Protein AF-A0AAD6H5D0-F1 (afdb_monomer)

Foldseek 3Di:
DVVVVVVVVVVVVVVVVVVVVVVVVVVVVVVVVVVVVVVVVVVVVPDAFAADELLNDDLVCLCVQLVFAADEDDPPPLFQDPLLFDDQLPCLVVVVVVLCVVCVVPDDDLVSLLVLVCSLLVSLLVVLLVCCVVPVPSPPPDNDDNVLSVQKDKDAWWKKWAWGDDPNGTHTYIDIFGIWIAGDDPVPGLQAIETEHADAPPCQSSVVSSQSNVLSLSLVLCVVVVQPFSKHWYWYDNSFKIWIWIQGNVNYIYIDIDGCVPQVRRVSSSSNVSSSVNSVSVVPDDPPPPDDPPPDGRIDGDDPPPDPPDD

Organism: NCBI:txid40994

Secondary structure (DSSP, 8-state):
-HHHHHHHHHHHHHHHHHHHHHHHHHHHHHHHHHHHHHHHHHHHHSPPPPEEEGGGS-GGGHHHHTT-EE-PPPTTTT---GGG--PPPTTHHHHHHHHHHHHTTSPP-HHHHHHHHHHHHHHHHHHHHHHHHH-TT-STT----HHHHHTEEEEEEEEEEEEEEETTEEEEEEEEEEEEEEES-TT-TTS--EEEEE--TT-HHHHHHHHHHHHHHHHHHHHHTT-S---EEEEEE-SSEEEEEEE-TTSEEEEEEEEHHHHHHHHHHHHHHHHHHHHHHHHTSPPP-S--TTSS---B-----------

Mean predicted aligned error: 12.68 Å

Solvent-accessible surface area (backbone atoms only — not comparable to full-atom values): 17746 Å² total; per-residue (Å²): 111,69,69,61,52,51,56,50,52,56,54,50,53,57,47,50,54,54,52,52,51,50,53,51,52,52,52,53,52,53,52,51,50,50,50,53,48,50,54,54,50,52,61,69,65,50,78,78,57,55,75,43,50,54,87,72,50,61,60,90,47,40,43,67,73,64,67,39,40,87,48,83,61,54,90,67,53,93,46,58,50,84,91,53,58,44,82,71,49,89,61,54,62,60,54,57,48,50,49,47,70,77,42,65,90,54,82,91,45,60,68,61,31,45,54,52,38,47,51,54,53,51,43,51,53,50,44,55,50,50,45,42,73,78,40,71,76,70,52,84,91,53,100,61,62,57,63,44,57,65,40,52,43,82,40,70,62,44,44,44,36,32,72,44,71,57,98,88,44,68,24,31,36,30,48,71,37,56,29,36,35,27,33,66,53,101,86,50,58,75,74,38,53,37,39,36,39,76,33,51,87,91,42,52,73,66,39,44,38,47,47,49,49,57,44,42,56,50,28,50,50,28,52,77,66,67,43,93,72,29,55,29,44,36,36,29,29,44,62,47,44,40,38,39,34,36,36,42,75,87,38,34,34,28,69,44,80,47,41,40,95,83,35,47,49,55,52,53,12,39,51,49,52,51,51,49,54,43,30,54,66,58,78,77,55,76,80,74,74,96,68,75,95,81,76,84,73,73,60,50,75,59,82,82,73,78,70,80,78,81,124

Radius of gyration: 25.66 Å; Cα contacts (8 Å, |Δi|>4): 411; chains: 1; bounding box: 49×44×95 Å

Sequence (311 aa):
MAEFIDILQQRVNKLAEKVAQYTKNKQIMEETHAIATLVRTESRKRKKLPSKAVTELEPSKIPDLFFLKEGDPTDDELRPKDHEMVPLPGHLEIVLDDYALATGGSPANEAMLRSRIDAIMLCTLAMMKRECVYNPRLSTGSIQSTDSIRSLHLQFERSIKTPWKVEGTEYLLSGVVDYSLWFGTPQNYETNLVMVEAKRVGALDSGMFQCLAFMAIIHHARKKANMKNTSVYGIVTDSFRWDFIQIRGNSEYITRRYRWKYRKVQIVSLLYKIFETTAHSSSIQPQPQRKRWREGSDTEFTAELEQPRRG

Structure (mmCIF, N/CA/C/O backbone):
data_AF-A0AAD6H5D0-F1
#
_entry.id   AF-A0AAD6H5D0-F1
#
loop_
_atom_site.group_PDB
_atom_site.id
_atom_site.type_symbol
_atom_site.label_atom_id
_atom_site.label_alt_id
_atom_site.label_comp_id
_atom_site.label_asym_id
_atom_site.label_entity_id
_atom_site.label_seq_id
_atom_site.pdbx_PDB_ins_code
_atom_site.Cartn_x
_atom_site.Cartn_y
_atom_site.Cartn_z
_atom_site.occupancy
_atom_site.B_iso_or_equiv
_atom_site.auth_seq_id
_atom_site.auth_comp_id
_atom_site.auth_asym_id
_atom_site.auth_atom_id
_atom_site.pdbx_PDB_model_num
ATOM 1 N N . MET A 1 1 ? 23.113 19.179 74.162 1.00 56.16 1 MET A N 1
ATOM 2 C CA . MET A 1 1 ? 21.919 18.302 74.249 1.00 56.16 1 MET A CA 1
ATOM 3 C C . MET A 1 1 ? 20.747 18.810 73.413 1.00 56.16 1 MET A C 1
ATOM 5 O O . MET A 1 1 ? 20.218 18.013 72.655 1.00 56.16 1 MET A O 1
ATOM 9 N N . ALA A 1 2 ? 20.370 20.093 73.478 1.00 61.94 2 ALA A N 1
ATOM 10 C CA . ALA A 1 2 ? 19.249 20.632 72.690 1.00 61.94 2 ALA A CA 1
ATOM 11 C C . ALA A 1 2 ? 19.421 20.473 71.162 1.00 61.94 2 ALA A C 1
ATOM 13 O O . ALA A 1 2 ? 18.512 20.009 70.485 1.00 61.94 2 ALA A O 1
ATOM 14 N N . GLU A 1 3 ? 20.616 20.752 70.638 1.00 72.06 3 GLU A N 1
ATOM 15 C CA . GLU A 1 3 ? 20.938 20.624 69.206 1.00 72.06 3 GLU A CA 1
ATOM 16 C C . GLU A 1 3 ? 20.822 19.179 68.685 1.00 72.06 3 GLU A C 1
ATOM 18 O O . GLU A 1 3 ? 20.333 18.928 67.588 1.00 72.06 3 GLU A O 1
ATOM 23 N N . PHE A 1 4 ? 21.201 18.200 69.510 1.00 72.25 4 PHE A N 1
ATOM 24 C CA . PHE A 1 4 ? 21.083 16.783 69.169 1.00 72.25 4 PHE A CA 1
ATOM 25 C C . PHE A 1 4 ? 19.617 16.328 69.078 1.00 72.25 4 PHE A C 1
ATOM 27 O O . PHE A 1 4 ? 19.270 15.540 68.197 1.00 72.25 4 PHE A O 1
ATOM 34 N N . ILE A 1 5 ? 18.752 16.843 69.959 1.00 76.50 5 ILE A N 1
ATOM 35 C CA . ILE A 1 5 ? 17.315 16.543 69.937 1.00 76.50 5 ILE A CA 1
ATOM 36 C C . ILE A 1 5 ? 16.640 17.166 68.709 1.00 76.50 5 ILE A C 1
ATOM 38 O O . ILE A 1 5 ? 15.819 16.503 68.076 1.00 76.50 5 ILE A O 1
ATOM 42 N N . ASP A 1 6 ? 17.033 18.376 68.309 1.00 83.12 6 ASP A N 1
ATOM 43 C CA . ASP A 1 6 ? 16.482 19.022 67.110 1.00 83.12 6 ASP A CA 1
ATOM 44 C C . ASP A 1 6 ? 16.838 18.254 65.821 1.00 83.12 6 ASP A C 1
ATOM 46 O O . ASP A 1 6 ? 15.972 17.951 64.995 1.00 83.12 6 ASP A O 1
ATOM 50 N N . ILE A 1 7 ? 18.093 17.805 65.697 1.00 80.25 7 ILE A N 1
ATOM 51 C CA . ILE A 1 7 ? 18.548 16.976 64.567 1.00 80.25 7 ILE A CA 1
ATOM 52 C C . ILE A 1 7 ? 17.774 15.650 64.493 1.00 80.25 7 ILE A C 1
ATOM 54 O O . ILE A 1 7 ? 17.430 15.181 63.401 1.00 80.25 7 ILE A O 1
ATOM 58 N N . LEU A 1 8 ? 17.490 15.026 65.640 1.00 71.62 8 LEU A N 1
ATOM 59 C CA . LEU A 1 8 ? 16.690 13.802 65.703 1.00 71.62 8 LEU A CA 1
ATOM 60 C C . LEU A 1 8 ? 15.251 14.041 65.239 1.00 71.62 8 LEU A C 1
ATOM 62 O O . LEU A 1 8 ? 14.747 13.270 64.418 1.00 71.62 8 LEU A O 1
ATOM 66 N N . GLN A 1 9 ? 14.618 15.125 65.689 1.00 76.88 9 GLN A N 1
ATOM 67 C CA . GLN A 1 9 ? 13.251 15.467 65.298 1.00 76.88 9 GLN A CA 1
ATOM 68 C C . GLN A 1 9 ? 13.134 15.691 63.784 1.00 76.88 9 GLN A C 1
ATOM 70 O O . GLN A 1 9 ? 12.228 15.154 63.139 1.00 76.88 9 GLN A O 1
ATOM 75 N N . GLN A 1 10 ? 14.091 16.406 63.186 1.00 82.50 10 GLN A N 1
ATOM 76 C CA . GLN A 1 10 ? 14.127 16.627 61.737 1.00 82.50 10 GLN A CA 1
ATOM 77 C C . GLN A 1 10 ? 14.246 15.311 60.950 1.00 82.50 10 GLN A C 1
ATOM 79 O O . GLN A 1 10 ? 13.582 15.125 59.925 1.00 82.50 10 GLN A O 1
ATOM 84 N N . ARG A 1 11 ? 15.062 14.361 61.428 1.00 74.75 11 ARG A N 1
ATOM 85 C CA . ARG A 1 11 ? 15.225 13.050 60.776 1.00 74.75 11 ARG A CA 1
ATOM 86 C C . ARG A 1 11 ? 13.970 12.185 60.873 1.00 74.75 11 ARG A C 1
ATOM 88 O O . ARG A 1 11 ? 13.635 11.525 59.889 1.00 74.75 11 ARG A O 1
ATOM 95 N N . VAL A 1 12 ? 13.271 12.208 62.008 1.00 74.62 12 VAL A N 1
ATOM 96 C CA . VAL A 1 12 ? 12.007 11.475 62.203 1.00 74.62 12 VAL A CA 1
ATOM 97 C C . VAL A 1 12 ? 10.915 12.017 61.282 1.00 74.62 12 VAL A C 1
ATOM 99 O O . VAL A 1 12 ? 10.265 11.234 60.591 1.00 74.62 12 VAL A O 1
ATOM 102 N N . ASN A 1 13 ? 10.775 13.341 61.181 1.00 77.12 13 ASN A N 1
ATOM 103 C CA . ASN A 1 13 ? 9.793 13.965 60.289 1.00 77.12 13 ASN A CA 1
ATOM 104 C C . ASN A 1 13 ? 10.055 13.599 58.818 1.00 77.12 13 ASN A C 1
ATOM 106 O O . ASN A 1 13 ? 9.152 13.157 58.109 1.00 77.12 13 ASN A O 1
ATOM 110 N N . LYS A 1 14 ? 11.320 13.661 58.380 1.00 79.44 14 LYS A N 1
ATOM 111 C CA . LYS A 1 14 ? 11.720 13.272 57.017 1.00 79.44 14 LYS A CA 1
ATOM 112 C C . LYS A 1 14 ? 11.484 11.785 56.728 1.00 79.44 14 LYS A C 1
ATOM 114 O O . LYS A 1 14 ? 11.211 11.406 55.589 1.00 79.44 14 LYS A O 1
ATOM 119 N N . LEU A 1 15 ? 11.615 10.922 57.737 1.00 69.94 15 LEU A N 1
ATOM 120 C CA . LEU A 1 15 ? 11.302 9.500 57.608 1.00 69.94 15 LEU A CA 1
ATOM 121 C C . LEU A 1 15 ? 9.789 9.274 57.493 1.00 69.94 15 LEU A C 1
ATOM 123 O O . LEU A 1 15 ? 9.366 8.499 56.639 1.00 69.94 15 LEU A O 1
ATOM 127 N N . ALA A 1 16 ? 8.982 9.982 58.286 1.00 70.75 16 ALA A N 1
ATOM 128 C CA . ALA A 1 16 ? 7.524 9.906 58.231 1.00 70.75 16 ALA A CA 1
ATOM 129 C C . ALA A 1 16 ? 6.976 10.322 56.854 1.00 70.75 16 ALA A C 1
ATOM 131 O O . ALA A 1 16 ? 6.130 9.624 56.295 1.00 70.75 16 ALA A O 1
ATOM 132 N N . GLU A 1 17 ? 7.521 11.387 56.257 1.00 80.62 17 GLU A N 1
ATOM 133 C CA . GLU A 1 17 ? 7.183 11.812 54.890 1.00 80.62 17 GLU A CA 1
ATOM 134 C C . GLU A 1 17 ? 7.487 10.723 53.850 1.00 80.62 17 GLU A C 1
ATOM 136 O O . GLU A 1 17 ? 6.643 10.397 53.010 1.00 80.62 17 GLU A O 1
ATOM 141 N N . LYS A 1 18 ? 8.671 10.099 53.934 1.00 75.00 18 LYS A N 1
ATOM 142 C CA . LYS A 1 18 ? 9.061 8.997 53.039 1.00 75.00 18 LYS A CA 1
ATOM 143 C C . LYS A 1 18 ? 8.153 7.775 53.192 1.00 75.00 18 LYS A C 1
ATOM 145 O O . LYS A 1 18 ? 7.780 7.165 52.190 1.00 75.00 18 LYS A O 1
ATOM 150 N N . VAL A 1 19 ? 7.788 7.424 54.426 1.00 74.44 19 VAL A N 1
ATOM 151 C CA . VAL A 1 19 ? 6.879 6.304 54.718 1.00 74.44 19 VAL A CA 1
ATOM 152 C C . VAL A 1 19 ? 5.475 6.593 54.179 1.00 74.44 19 VAL A C 1
ATOM 154 O O . VAL A 1 19 ? 4.894 5.733 53.521 1.00 74.44 19 VAL A O 1
ATOM 157 N N . ALA A 1 20 ? 4.954 7.811 54.355 1.00 74.12 20 ALA A N 1
ATOM 158 C CA . ALA A 1 20 ? 3.655 8.213 53.810 1.00 74.12 20 ALA A CA 1
ATOM 159 C C . ALA A 1 20 ? 3.616 8.133 52.272 1.00 74.12 20 ALA A C 1
ATOM 161 O O . ALA A 1 20 ? 2.646 7.638 51.691 1.00 74.12 20 ALA A O 1
ATOM 162 N N . GLN A 1 21 ? 4.693 8.556 51.602 1.00 78.31 21 GLN A N 1
ATOM 163 C CA . GLN A 1 21 ? 4.819 8.455 50.147 1.00 78.31 21 GLN A CA 1
ATOM 164 C C . GLN A 1 21 ? 4.871 6.996 49.666 1.00 78.31 21 GLN A C 1
ATOM 166 O O . GLN A 1 21 ? 4.240 6.657 48.663 1.00 78.31 21 GLN A O 1
ATOM 171 N N . TYR A 1 22 ? 5.572 6.117 50.390 1.00 75.38 22 TYR A N 1
ATOM 172 C CA . TYR A 1 22 ? 5.618 4.685 50.085 1.00 75.38 22 TYR A CA 1
ATOM 173 C C . TYR A 1 22 ? 4.234 4.030 50.197 1.00 75.38 22 TYR A C 1
ATOM 175 O O . TYR A 1 22 ? 3.817 3.315 49.285 1.00 75.38 22 TYR A O 1
ATOM 183 N N . THR A 1 23 ? 3.484 4.332 51.261 1.00 78.12 23 THR A N 1
ATOM 184 C CA . THR A 1 23 ? 2.112 3.835 51.453 1.00 78.12 23 THR A CA 1
ATOM 185 C C . THR A 1 23 ? 1.186 4.292 50.327 1.00 78.12 23 THR A C 1
ATOM 187 O O . THR A 1 23 ? 0.459 3.476 49.761 1.00 78.12 23 THR A O 1
ATOM 190 N N . LYS A 1 24 ? 1.269 5.568 49.922 1.00 80.00 24 LYS A N 1
ATOM 191 C CA . LYS A 1 24 ? 0.494 6.104 48.792 1.00 80.00 24 LYS A CA 1
ATOM 192 C C . LYS A 1 24 ? 0.837 5.404 47.472 1.00 80.00 24 LYS A C 1
ATOM 194 O O . LYS A 1 24 ? -0.061 5.052 46.714 1.00 80.00 24 LYS A O 1
ATOM 199 N N . ASN A 1 25 ? 2.120 5.153 47.210 1.00 77.44 25 ASN A N 1
ATOM 200 C CA . ASN A 1 25 ? 2.557 4.434 46.010 1.00 77.44 25 ASN A CA 1
ATOM 201 C C . ASN A 1 25 ? 2.069 2.978 45.992 1.00 77.44 25 ASN A C 1
ATOM 203 O O . ASN A 1 25 ? 1.669 2.485 44.939 1.00 77.44 25 ASN A O 1
ATOM 207 N N . LYS A 1 26 ? 2.061 2.300 47.146 1.00 83.31 26 LYS A N 1
ATOM 208 C CA . LYS A 1 26 ? 1.516 0.943 47.273 1.00 83.31 26 LYS A CA 1
ATOM 209 C C . LYS A 1 26 ? 0.021 0.909 46.944 1.00 83.31 26 LYS A C 1
ATOM 211 O O . LYS A 1 26 ? -0.394 0.084 46.136 1.00 83.31 26 LYS A O 1
ATOM 216 N N . GLN A 1 27 ? -0.750 1.855 47.480 1.00 81.38 27 GLN A N 1
ATOM 217 C CA . GLN A 1 27 ? -2.183 1.974 47.205 1.00 81.38 27 GLN A CA 1
ATOM 218 C C . GLN A 1 27 ? -2.466 2.247 45.716 1.00 81.38 27 GLN A C 1
ATOM 220 O O . GLN A 1 27 ? -3.332 1.608 45.125 1.00 81.38 27 GLN A O 1
ATOM 225 N N . ILE A 1 28 ? -1.672 3.112 45.071 1.00 71.31 28 ILE A N 1
ATOM 226 C CA . ILE A 1 28 ? -1.764 3.359 43.620 1.00 71.31 28 ILE A CA 1
ATOM 227 C C . ILE A 1 28 ? -1.488 2.079 42.818 1.00 71.31 28 ILE A C 1
ATOM 229 O O . ILE A 1 28 ? -2.185 1.805 41.839 1.00 71.31 28 ILE A O 1
ATOM 233 N N . MET A 1 29 ? -0.484 1.282 43.201 1.00 66.75 29 MET A N 1
ATOM 234 C CA . MET A 1 29 ? -0.196 0.017 42.513 1.00 66.75 29 MET A CA 1
ATOM 235 C C . MET A 1 29 ? -1.327 -1.003 42.677 1.00 66.75 29 MET A C 1
ATOM 237 O O . MET A 1 29 ? -1.682 -1.670 41.705 1.00 66.75 29 MET A O 1
ATOM 241 N N . GLU A 1 30 ? -1.913 -1.103 43.871 1.00 80.06 30 GLU A N 1
ATOM 242 C CA . GLU A 1 30 ? -3.052 -1.985 44.149 1.00 80.06 30 GLU A CA 1
ATOM 243 C C . GLU A 1 30 ? -4.291 -1.578 43.339 1.00 80.06 30 GLU A C 1
ATOM 245 O O . GLU A 1 30 ? -4.895 -2.427 42.681 1.00 80.06 30 GLU A O 1
ATOM 250 N N . GLU A 1 31 ? -4.616 -0.284 43.280 1.00 70.38 31 GLU A N 1
ATOM 251 C CA . GLU A 1 31 ? -5.703 0.235 42.439 1.00 70.38 31 GLU A CA 1
ATOM 252 C C . GLU A 1 31 ? -5.435 0.009 40.947 1.00 70.38 31 GLU A C 1
ATOM 254 O O . GLU A 1 31 ? -6.319 -0.429 40.212 1.00 70.38 31 GLU A O 1
ATOM 259 N N . THR A 1 32 ? -4.201 0.231 40.487 1.00 61.97 32 THR A N 1
ATOM 260 C CA . THR A 1 32 ? -3.815 -0.021 39.089 1.00 61.97 32 THR A CA 1
ATOM 261 C C . THR A 1 32 ? -3.974 -1.500 38.737 1.00 61.97 32 THR A C 1
ATOM 263 O O . THR A 1 32 ? -4.481 -1.839 37.665 1.00 61.97 32 THR A O 1
ATOM 266 N N . HIS A 1 33 ? -3.595 -2.397 39.650 1.00 65.38 33 HIS A N 1
ATOM 267 C CA . HIS A 1 33 ? -3.780 -3.834 39.483 1.00 65.38 33 HIS A CA 1
ATOM 268 C C . HIS A 1 33 ? -5.266 -4.227 39.496 1.00 65.38 33 HIS A C 1
ATOM 270 O O . HIS A 1 33 ? -5.696 -5.051 38.682 1.00 65.38 33 HIS A O 1
ATOM 276 N N . ALA A 1 34 ? -6.073 -3.626 40.374 1.00 72.75 34 ALA A N 1
ATOM 277 C CA . ALA A 1 34 ? -7.516 -3.844 40.429 1.00 72.75 34 ALA A CA 1
ATOM 278 C C . ALA A 1 34 ? -8.202 -3.397 39.128 1.00 72.75 34 ALA A C 1
ATOM 280 O O . ALA A 1 34 ? -8.971 -4.163 38.546 1.00 72.75 34 ALA A O 1
ATOM 281 N N . ILE A 1 35 ? -7.848 -2.219 38.605 1.00 64.38 35 ILE A N 1
ATOM 282 C CA . ILE A 1 35 ? -8.325 -1.712 37.312 1.00 64.38 35 ILE A CA 1
ATOM 283 C C . ILE A 1 35 ? -7.895 -2.647 36.178 1.00 64.38 35 ILE A C 1
ATOM 285 O O . ILE A 1 35 ? -8.723 -3.036 35.357 1.00 64.38 35 ILE A O 1
ATOM 289 N N . ALA A 1 36 ? -6.629 -3.072 36.140 1.00 58.62 36 ALA A N 1
ATOM 290 C CA . ALA A 1 36 ? -6.146 -4.014 35.129 1.00 58.62 36 ALA A CA 1
ATOM 291 C C . ALA A 1 36 ? -6.900 -5.356 35.179 1.00 58.62 36 ALA A C 1
ATOM 293 O O . ALA A 1 36 ? -7.189 -5.956 34.141 1.00 58.62 36 ALA A O 1
ATOM 294 N N . THR A 1 37 ? -7.257 -5.816 36.379 1.00 64.25 37 THR A N 1
ATOM 295 C CA . THR A 1 37 ? -8.033 -7.044 36.592 1.00 64.25 37 THR A CA 1
ATOM 296 C C . THR A 1 37 ? -9.484 -6.872 36.143 1.00 64.25 37 THR A C 1
ATOM 298 O O . THR A 1 37 ? -10.008 -7.743 35.447 1.00 64.25 37 THR A O 1
ATOM 301 N N . LEU A 1 38 ? -10.115 -5.737 36.452 1.00 66.38 38 LEU A N 1
ATOM 302 C CA . LEU A 1 38 ? -11.456 -5.383 35.977 1.00 66.38 38 LEU A CA 1
ATOM 303 C C . LEU A 1 38 ? -11.510 -5.312 34.448 1.00 66.38 38 LEU A C 1
ATOM 305 O O . LEU A 1 38 ? -12.362 -5.955 33.840 1.00 66.38 38 LEU A O 1
ATOM 309 N N . VAL A 1 39 ? -10.548 -4.634 33.817 1.00 57.97 39 VAL A N 1
ATOM 310 C CA . VAL A 1 39 ? -10.434 -4.546 32.351 1.00 57.97 39 VAL A CA 1
ATOM 311 C C . VAL A 1 39 ? -10.257 -5.931 31.723 1.00 57.97 39 VAL A C 1
ATOM 313 O O . VAL A 1 39 ? -10.921 -6.241 30.737 1.00 57.97 39 VAL A O 1
ATOM 316 N N . ARG A 1 40 ? -9.415 -6.799 32.305 1.00 57.34 40 ARG A N 1
ATOM 317 C CA . ARG A 1 40 ? -9.253 -8.198 31.855 1.00 57.34 40 ARG A CA 1
ATOM 318 C C . ARG A 1 40 ? -10.517 -9.036 32.037 1.00 57.34 40 ARG A C 1
ATOM 320 O O . ARG A 1 40 ? -10.753 -9.966 31.273 1.00 57.34 40 ARG A O 1
ATOM 327 N N . THR A 1 41 ? -11.300 -8.757 33.071 1.00 56.62 41 THR A N 1
ATOM 328 C CA . THR A 1 41 ? -12.527 -9.505 33.362 1.00 56.62 41 THR A CA 1
ATOM 329 C C . THR A 1 41 ? -13.645 -9.087 32.413 1.00 56.62 41 THR A C 1
ATOM 331 O O . THR A 1 41 ? -14.321 -9.948 31.858 1.00 56.62 41 THR A O 1
ATOM 334 N N . GLU A 1 42 ? -13.790 -7.789 32.144 1.00 55.78 42 GLU A N 1
ATOM 335 C CA . GLU A 1 42 ? -14.743 -7.290 31.149 1.00 55.78 42 GLU A CA 1
ATOM 336 C C . GLU A 1 42 ? -14.350 -7.655 29.712 1.00 55.78 42 GLU A C 1
ATOM 338 O O . GLU A 1 42 ? -15.210 -8.036 28.917 1.00 55.78 42 GLU A O 1
ATOM 343 N N . SER A 1 43 ? -13.056 -7.673 29.375 1.00 52.25 43 SER A N 1
ATOM 344 C CA . SER A 1 43 ? -12.615 -8.155 28.059 1.00 52.25 43 SER A CA 1
ATOM 345 C C . SER A 1 43 ? -12.910 -9.644 27.842 1.00 52.25 43 SER A C 1
ATOM 347 O O . SER A 1 43 ? -13.211 -10.047 26.722 1.00 52.25 43 SER A O 1
ATOM 349 N N . ARG A 1 44 ? -12.896 -10.458 28.909 1.00 52.97 44 ARG A N 1
ATOM 350 C CA . ARG A 1 44 ? -13.300 -11.877 28.876 1.00 52.97 44 ARG A CA 1
ATOM 351 C C . ARG A 1 44 ? -14.815 -12.080 28.771 1.00 52.97 44 ARG A C 1
ATOM 353 O O . AR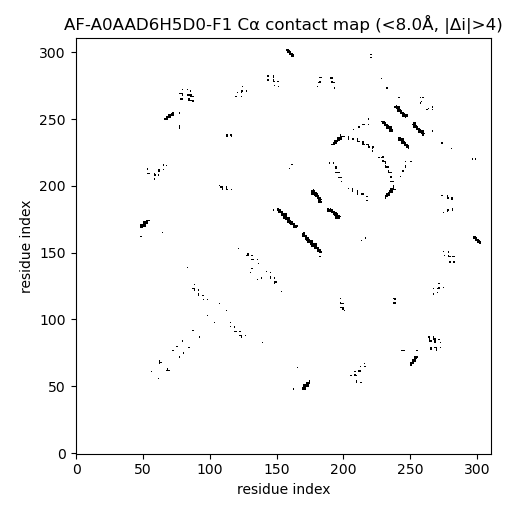G A 1 44 ? -15.231 -13.126 28.281 1.00 52.97 44 ARG A O 1
ATOM 360 N N . LYS A 1 45 ? -15.626 -11.118 29.226 1.00 50.47 45 LYS A N 1
ATOM 361 C CA . LYS A 1 45 ? -17.099 -11.169 29.161 1.00 50.47 45 LYS A CA 1
ATOM 362 C C . LYS A 1 45 ? -17.677 -10.674 27.837 1.00 50.47 45 LYS A C 1
ATOM 364 O O . LYS A 1 45 ? -18.809 -11.033 27.512 1.00 50.47 45 LYS A O 1
ATOM 369 N N . ARG A 1 46 ? -16.941 -9.869 27.060 1.00 56.97 46 ARG A N 1
ATOM 370 C CA . ARG A 1 46 ? -17.363 -9.497 25.700 1.00 56.97 46 ARG A CA 1
ATOM 371 C C . ARG A 1 46 ? -17.543 -10.772 24.870 1.00 56.97 46 ARG A C 1
ATOM 373 O O . ARG A 1 46 ? -16.601 -11.549 24.715 1.00 56.97 46 ARG A O 1
ATOM 380 N N . LYS A 1 47 ? -18.751 -10.990 24.330 1.00 59.78 47 LYS A N 1
ATOM 381 C CA . LYS A 1 47 ? -18.994 -12.037 23.326 1.00 59.78 47 LYS A CA 1
ATOM 382 C C . LYS A 1 47 ? -17.963 -11.851 22.215 1.00 59.78 47 LYS A C 1
ATOM 384 O O . LYS A 1 47 ? -17.930 -10.796 21.587 1.00 59.78 47 LYS A O 1
ATOM 389 N N . LYS A 1 48 ? -17.102 -12.851 22.006 1.00 74.06 48 LYS A N 1
ATOM 390 C CA . LYS A 1 48 ? -16.159 -12.834 20.888 1.00 74.06 48 LYS A CA 1
ATOM 391 C C . LYS A 1 48 ? -16.978 -12.808 19.606 1.00 74.06 48 LYS A C 1
ATOM 393 O O . LYS A 1 48 ? -17.740 -13.739 19.352 1.00 74.06 48 LYS A O 1
ATOM 398 N N . LEU A 1 49 ? -16.845 -11.726 18.847 1.00 82.69 49 LEU A N 1
ATOM 399 C CA . LEU A 1 49 ? -17.432 -11.639 17.520 1.00 82.69 49 LEU A CA 1
ATOM 400 C C . LEU A 1 49 ? -16.903 -12.804 16.670 1.00 82.69 49 LEU A C 1
ATOM 402 O O . LEU A 1 49 ? -15.717 -13.140 16.785 1.00 82.69 49 LEU A O 1
ATOM 406 N N . PRO A 1 50 ? -17.745 -13.429 15.832 1.00 91.19 50 PRO A N 1
ATOM 407 C CA . PRO A 1 50 ? -17.258 -14.387 14.850 1.00 91.19 50 PRO A CA 1
ATOM 408 C C . PRO A 1 50 ? -16.230 -13.695 13.948 1.00 91.19 50 PRO A C 1
ATOM 410 O O . PRO A 1 50 ? -16.431 -12.550 13.543 1.00 91.19 50 PRO A O 1
ATOM 413 N N . SER A 1 51 ? -15.113 -14.360 13.652 1.00 90.88 51 SER A N 1
ATOM 414 C CA . SER A 1 51 ? -14.128 -13.807 12.718 1.00 90.88 51 SER A CA 1
ATOM 415 C C . SER A 1 51 ? -14.514 -14.144 11.283 1.00 90.88 51 SER A C 1
ATOM 417 O O . SER A 1 51 ? -15.046 -15.222 11.030 1.00 90.88 51 SER A O 1
ATOM 419 N N . LYS A 1 52 ? -14.252 -13.215 10.364 1.00 93.25 52 LYS A N 1
ATOM 420 C CA . LYS A 1 52 ? -14.430 -13.400 8.923 1.00 93.25 52 LYS A CA 1
ATOM 421 C C . LYS A 1 52 ? -13.235 -12.778 8.212 1.00 93.25 52 LYS A C 1
ATOM 423 O O . LYS A 1 52 ? -12.886 -11.634 8.504 1.00 93.25 52 LYS A O 1
ATOM 428 N N . ALA A 1 53 ? -12.570 -13.518 7.336 1.00 92.00 53 ALA A N 1
ATOM 429 C CA . ALA A 1 53 ? -11.404 -12.980 6.645 1.00 92.00 53 ALA A CA 1
ATOM 430 C C . ALA A 1 53 ? -11.837 -12.021 5.525 1.00 92.00 53 ALA A C 1
ATOM 432 O O . ALA A 1 53 ? -12.865 -12.219 4.881 1.00 92.00 53 ALA A O 1
ATOM 433 N N . VAL A 1 54 ? -11.033 -10.994 5.235 1.00 89.69 54 VAL A N 1
ATOM 434 C CA . VAL A 1 54 ? -11.268 -10.095 4.087 1.00 89.69 54 VAL A CA 1
ATOM 435 C C . VAL A 1 54 ? -11.274 -10.875 2.767 1.00 89.69 54 VAL A C 1
ATOM 437 O O . VAL A 1 54 ? -12.031 -10.551 1.858 1.00 89.69 54 VAL A O 1
ATOM 440 N N . THR A 1 55 ? -10.487 -11.948 2.677 1.00 88.69 55 THR A N 1
ATOM 441 C CA . THR A 1 55 ? -10.424 -12.843 1.513 1.00 88.69 55 THR A CA 1
ATOM 442 C C . THR A 1 55 ? -11.685 -13.690 1.314 1.00 88.69 55 THR A C 1
ATOM 444 O O . THR A 1 55 ? -11.871 -14.229 0.228 1.00 88.69 55 THR A O 1
ATOM 447 N N . GLU A 1 56 ? -12.540 -13.809 2.333 1.00 90.69 56 GLU A N 1
ATOM 448 C CA . GLU A 1 56 ? -13.827 -14.521 2.278 1.00 90.69 56 GLU A CA 1
ATOM 449 C C . GLU A 1 56 ? -14.990 -13.604 1.870 1.00 90.69 56 GLU A C 1
ATOM 451 O O . GLU A 1 56 ? -16.127 -14.059 1.736 1.00 90.69 56 GLU A O 1
ATOM 456 N N . LEU A 1 57 ? -14.741 -12.300 1.715 1.00 90.94 57 LEU A N 1
ATOM 457 C CA . LEU A 1 57 ? -15.743 -11.368 1.212 1.00 90.94 57 LEU A CA 1
ATOM 458 C C . LEU A 1 57 ? -15.931 -11.574 -0.292 1.00 90.94 57 LEU A C 1
ATOM 460 O O . LEU A 1 57 ? -14.963 -11.751 -1.031 1.00 90.94 57 LEU A O 1
ATOM 464 N N . GLU A 1 58 ? -17.179 -11.509 -0.754 1.00 91.00 58 GLU A N 1
ATOM 465 C CA . GLU A 1 58 ? -17.475 -11.557 -2.183 1.00 91.00 58 GLU A CA 1
ATOM 466 C C . GLU A 1 58 ? -16.915 -10.289 -2.859 1.00 91.00 58 GLU A C 1
ATOM 468 O O . GLU A 1 58 ? -17.358 -9.189 -2.517 1.00 91.00 58 GLU A O 1
ATOM 473 N N . PRO A 1 59 ? -15.968 -10.397 -3.816 1.00 88.81 59 PRO A N 1
ATOM 474 C CA . PRO A 1 59 ? -15.281 -9.231 -4.378 1.00 88.81 59 PRO A CA 1
ATOM 475 C C . PRO A 1 59 ? -16.228 -8.181 -4.971 1.00 88.81 59 PRO A C 1
ATOM 477 O O . PRO A 1 59 ? -16.059 -6.988 -4.734 1.00 88.81 59 PRO A O 1
ATOM 480 N N . SER A 1 60 ? -17.275 -8.634 -5.667 1.00 88.25 60 SER A N 1
ATOM 481 C CA . SER A 1 60 ? -18.305 -7.785 -6.282 1.00 88.25 60 SER A CA 1
ATOM 482 C C . SER A 1 60 ? -19.088 -6.945 -5.264 1.00 88.25 60 SER A C 1
ATOM 484 O O . SER A 1 60 ? -19.604 -5.889 -5.612 1.00 88.25 60 SER A O 1
ATOM 486 N N . LYS A 1 61 ? -19.168 -7.396 -4.005 1.00 92.50 61 LYS A N 1
ATOM 487 C CA . LYS A 1 61 ? -19.911 -6.739 -2.922 1.00 92.50 61 LYS A CA 1
ATOM 488 C C . LYS A 1 61 ? -19.057 -5.787 -2.104 1.00 92.50 61 LYS A C 1
ATOM 490 O O . LYS A 1 61 ? -19.604 -5.067 -1.277 1.00 92.50 61 LYS A O 1
ATOM 495 N N . ILE A 1 62 ? -17.736 -5.782 -2.290 1.00 93.12 62 ILE A N 1
ATOM 496 C CA . ILE A 1 62 ? -16.831 -4.968 -1.472 1.00 93.12 62 ILE A CA 1
ATOM 497 C C . ILE A 1 62 ? -17.156 -3.472 -1.584 1.00 93.12 62 ILE A C 1
ATOM 499 O O . ILE A 1 62 ? -17.295 -2.847 -0.532 1.00 93.12 62 ILE A O 1
ATOM 503 N N . PRO A 1 63 ? -17.348 -2.877 -2.778 1.00 94.69 63 PRO A N 1
ATOM 504 C CA . PRO A 1 63 ? -17.728 -1.470 -2.860 1.00 94.69 63 PRO A CA 1
ATOM 505 C C . PRO A 1 63 ? -19.000 -1.155 -2.060 1.00 94.69 63 PRO A C 1
ATOM 507 O O . PRO A 1 63 ? -18.978 -0.272 -1.204 1.00 94.69 63 PRO A O 1
ATOM 510 N N . ASP A 1 64 ? -20.061 -1.945 -2.237 1.00 94.88 64 ASP A N 1
ATOM 511 C CA . ASP A 1 64 ? -21.337 -1.752 -1.538 1.00 94.88 64 ASP A CA 1
ATOM 512 C C . ASP A 1 64 ? -21.210 -1.938 -0.019 1.00 94.88 64 ASP A C 1
ATOM 514 O O . ASP A 1 64 ? -21.701 -1.116 0.757 1.00 94.88 64 ASP A O 1
ATOM 518 N N . LEU A 1 65 ? -20.508 -2.989 0.419 1.00 94.75 65 LEU A N 1
ATOM 519 C CA . LEU A 1 65 ? -20.295 -3.323 1.831 1.00 94.75 65 LEU A CA 1
ATOM 520 C C . LEU A 1 65 ? -19.594 -2.196 2.597 1.00 94.75 65 LEU A C 1
ATOM 522 O O . LEU A 1 65 ? -19.827 -2.020 3.797 1.00 94.75 65 LEU A O 1
ATOM 526 N N . PHE A 1 66 ? -18.730 -1.453 1.908 1.00 94.06 66 PHE A N 1
ATOM 527 C CA . PHE A 1 66 ? -17.962 -0.351 2.471 1.00 94.06 66 PHE A CA 1
ATOM 528 C C . PHE A 1 66 ? -18.471 1.036 2.057 1.00 94.06 66 PHE A C 1
ATOM 530 O O . PHE A 1 66 ? -17.820 2.038 2.362 1.00 94.06 66 PHE A O 1
ATOM 537 N N . PHE A 1 67 ? -19.645 1.112 1.421 1.00 95.38 67 PHE A N 1
ATOM 538 C CA . PHE A 1 67 ? -20.259 2.361 0.956 1.00 95.38 67 PHE A CA 1
ATOM 539 C C . PHE A 1 67 ? -19.346 3.173 0.026 1.00 95.38 67 PHE A C 1
ATOM 541 O O . PHE A 1 67 ? -19.323 4.407 0.073 1.00 95.38 67 PHE A O 1
ATOM 548 N N . LEU A 1 68 ? -18.566 2.473 -0.791 1.00 96.62 68 LEU A N 1
ATOM 549 C CA . LEU A 1 68 ? -17.682 3.061 -1.779 1.00 96.62 68 LEU A CA 1
ATOM 550 C C . LEU A 1 68 ? -18.377 3.171 -3.130 1.00 96.62 68 LEU A C 1
ATOM 552 O O . LEU A 1 68 ? -19.202 2.337 -3.496 1.00 96.62 68 LEU A O 1
ATOM 556 N N . LYS A 1 69 ? -17.994 4.190 -3.893 1.00 96.44 69 LYS A N 1
ATOM 557 C CA . LYS A 1 69 ? -18.437 4.377 -5.276 1.00 96.44 69 LYS A CA 1
ATOM 558 C C . LYS A 1 69 ? -17.235 4.373 -6.200 1.00 96.44 69 LYS A C 1
ATOM 560 O O . LYS A 1 69 ? -16.222 4.982 -5.876 1.00 96.44 69 LYS A O 1
ATOM 565 N N . GLU A 1 70 ? -17.339 3.706 -7.338 1.00 95.69 70 GLU A N 1
ATOM 566 C CA . GLU A 1 70 ? -16.324 3.850 -8.376 1.00 95.69 70 GLU A CA 1
ATOM 567 C C . GLU A 1 70 ? -16.453 5.231 -9.018 1.00 95.69 70 GLU A C 1
ATOM 569 O O . GLU A 1 70 ? -17.561 5.693 -9.298 1.00 95.69 70 GLU A O 1
ATOM 574 N N . GLY A 1 71 ? -15.323 5.901 -9.208 1.00 93.94 71 GLY A N 1
ATOM 575 C CA . GLY A 1 71 ? -15.247 7.166 -9.920 1.00 93.94 71 GLY A CA 1
ATOM 576 C C . GLY A 1 71 ? -14.197 7.118 -11.019 1.00 93.94 71 GLY A C 1
ATOM 577 O O . GLY A 1 71 ? -13.277 6.297 -10.999 1.00 93.94 71 GLY A O 1
ATOM 578 N N . ASP A 1 72 ? -14.297 8.063 -11.945 1.00 91.25 72 ASP A N 1
ATOM 579 C CA . ASP A 1 72 ? -13.272 8.249 -12.960 1.00 91.25 72 ASP A CA 1
ATOM 580 C C . ASP A 1 72 ? -12.119 9.108 -12.409 1.00 91.25 72 ASP A C 1
ATOM 582 O O . ASP A 1 72 ? -12.351 10.129 -11.737 1.00 91.25 72 ASP A O 1
ATOM 586 N N . PRO A 1 73 ? -10.855 8.719 -12.657 1.00 88.00 73 PRO A N 1
ATOM 587 C CA . PRO A 1 73 ? -9.719 9.566 -12.339 1.00 88.00 73 PRO A CA 1
ATOM 588 C C . PRO A 1 73 ? -9.696 10.768 -13.288 1.00 88.00 73 PRO A C 1
ATOM 590 O O . PRO A 1 73 ? -9.756 10.606 -14.506 1.00 88.00 73 PRO A O 1
ATOM 593 N N . THR A 1 74 ? -9.513 11.970 -12.748 1.00 88.50 74 THR A N 1
ATOM 594 C CA . THR A 1 74 ? -9.165 13.141 -13.567 1.00 88.50 74 THR A CA 1
ATOM 595 C C . THR A 1 74 ? -7.794 12.947 -14.227 1.00 88.50 74 THR A C 1
ATOM 597 O O . THR A 1 74 ? -6.999 12.095 -13.815 1.00 88.50 74 THR A O 1
ATOM 600 N N . ASP A 1 75 ? -7.466 13.737 -15.253 1.00 81.75 75 ASP A N 1
ATOM 601 C CA . ASP A 1 75 ? -6.186 13.606 -15.968 1.00 81.75 75 ASP A CA 1
ATOM 602 C C . ASP A 1 75 ? -4.959 13.711 -15.046 1.00 81.75 75 ASP A C 1
ATOM 604 O O . ASP A 1 75 ? -3.968 12.999 -15.254 1.00 81.75 75 ASP A O 1
ATOM 608 N N . ASP A 1 76 ? -5.069 14.512 -13.986 1.00 84.56 76 ASP A N 1
ATOM 609 C CA . ASP A 1 76 ? -4.013 14.796 -13.012 1.00 84.56 76 ASP A CA 1
ATOM 610 C C . ASP A 1 76 ? -3.924 13.775 -11.862 1.00 84.56 76 ASP A C 1
ATOM 612 O O . ASP A 1 76 ? -2.879 13.648 -11.218 1.00 84.56 76 ASP A O 1
ATOM 616 N N . GLU A 1 77 ? -4.992 13.029 -11.575 1.00 89.81 77 GLU A N 1
ATOM 617 C CA . GLU A 1 77 ? -5.000 12.093 -10.450 1.00 89.81 77 GLU A CA 1
ATOM 618 C C . GLU A 1 77 ? -4.209 10.823 -10.748 1.00 89.81 77 GLU A C 1
ATOM 620 O O . GLU A 1 77 ? -4.243 10.265 -11.847 1.00 89.81 77 GLU A O 1
ATOM 625 N N . LEU A 1 78 ? -3.469 10.351 -9.739 1.00 92.00 78 LEU A N 1
ATOM 626 C CA . LEU A 1 78 ? -2.582 9.191 -9.857 1.00 92.00 78 LEU A CA 1
ATOM 627 C C . LEU A 1 78 ? -1.614 9.303 -11.053 1.00 92.00 78 LEU A C 1
ATOM 629 O O . LEU A 1 78 ? -1.210 8.301 -11.652 1.00 92.00 78 LEU A O 1
ATOM 633 N N . ARG A 1 79 ? -1.244 10.536 -11.419 1.00 91.75 79 ARG A N 1
ATOM 634 C CA . ARG A 1 79 ? -0.255 10.860 -12.447 1.00 91.75 79 ARG A CA 1
ATOM 635 C C . ARG A 1 79 ? 0.780 11.815 -11.871 1.00 91.75 79 ARG A C 1
ATOM 637 O O . ARG A 1 79 ? 0.398 12.858 -11.339 1.00 91.75 79 ARG A O 1
ATOM 644 N N . PRO A 1 80 ? 2.073 11.484 -11.962 1.00 87.69 80 PRO A N 1
ATOM 645 C CA . PRO A 1 80 ? 3.110 12.474 -11.738 1.00 87.69 80 PRO A CA 1
ATOM 646 C C . PRO A 1 80 ? 3.112 13.472 -12.905 1.00 87.69 80 PRO A C 1
ATOM 648 O O . PRO A 1 80 ? 3.073 13.074 -14.075 1.00 87.69 80 PRO A O 1
ATOM 651 N N . LYS A 1 81 ? 3.122 14.765 -12.584 1.00 88.25 81 LYS A N 1
ATOM 652 C CA . LYS A 1 81 ? 3.375 15.861 -13.529 1.00 88.25 81 LYS A CA 1
ATOM 653 C C . LYS A 1 81 ? 4.861 15.902 -13.876 1.00 88.25 81 LYS A C 1
ATOM 655 O O . LYS A 1 81 ? 5.676 15.381 -13.126 1.00 88.25 81 LYS A O 1
ATOM 660 N N . ASP A 1 82 ? 5.232 16.574 -14.964 1.00 87.44 82 ASP A N 1
ATOM 661 C CA . ASP A 1 82 ? 6.626 16.595 -15.439 1.00 87.44 82 ASP A CA 1
ATOM 662 C C . ASP A 1 82 ? 7.627 17.088 -14.377 1.00 87.44 82 ASP A C 1
ATOM 664 O O . ASP A 1 82 ? 8.731 16.563 -14.283 1.00 87.44 82 ASP A O 1
ATOM 668 N N . HIS A 1 83 ? 7.226 18.039 -13.527 1.00 83.69 83 HIS A N 1
ATOM 669 C CA . HIS A 1 83 ? 8.048 18.542 -12.419 1.00 83.69 83 HIS A CA 1
ATOM 670 C C . HIS A 1 83 ? 8.019 17.658 -11.158 1.00 83.69 83 HIS A C 1
ATOM 672 O O . HIS A 1 83 ? 8.817 17.877 -10.254 1.00 83.69 83 HIS A O 1
ATOM 678 N N . GLU A 1 84 ? 7.100 16.693 -11.078 1.00 85.69 84 GLU A N 1
ATOM 679 C CA . GLU A 1 84 ? 7.015 15.683 -10.009 1.00 85.69 84 GLU A CA 1
ATOM 680 C C . GLU A 1 84 ? 7.752 14.385 -10.402 1.00 85.69 84 GLU A C 1
ATOM 682 O O . GLU A 1 84 ? 7.764 13.415 -9.643 1.00 85.69 84 GLU A O 1
ATOM 687 N N . MET A 1 85 ? 8.325 14.328 -11.610 1.00 91.31 85 MET A N 1
ATOM 688 C CA . MET A 1 85 ? 9.072 13.169 -12.087 1.00 91.31 85 MET A CA 1
ATOM 689 C C . MET A 1 85 ? 10.426 13.083 -11.383 1.00 91.31 85 MET A C 1
ATOM 691 O O . MET A 1 85 ? 11.218 14.023 -11.418 1.00 91.31 85 MET A O 1
ATOM 695 N N . VAL A 1 86 ? 10.717 11.920 -10.804 1.00 90.56 86 VAL A N 1
ATOM 696 C CA . VAL A 1 86 ? 12.004 11.616 -10.164 1.00 90.56 86 VAL A CA 1
ATOM 697 C C . VAL A 1 86 ? 12.767 10.573 -10.985 1.00 90.56 86 VAL A C 1
ATOM 699 O O . VAL A 1 86 ? 12.144 9.729 -11.645 1.00 90.56 86 VAL A O 1
ATOM 702 N N . PRO A 1 87 ? 14.112 10.597 -10.979 1.00 92.44 87 PRO A N 1
ATOM 703 C CA . PRO A 1 87 ? 14.895 9.552 -11.623 1.00 92.44 87 PRO A CA 1
ATOM 704 C C . PRO A 1 87 ? 14.670 8.196 -10.940 1.00 92.44 87 PRO A C 1
ATOM 706 O O . PRO A 1 87 ? 14.210 8.102 -9.802 1.00 92.44 87 PRO A O 1
ATOM 709 N N . LEU A 1 88 ? 15.027 7.116 -11.635 1.00 92.88 88 LEU A N 1
ATOM 710 C CA . LEU A 1 88 ? 15.090 5.805 -10.995 1.00 92.88 88 LEU A CA 1
ATOM 711 C C . LEU A 1 88 ? 16.201 5.802 -9.931 1.00 92.88 88 LEU A C 1
ATOM 713 O O . LEU A 1 88 ? 17.259 6.396 -10.165 1.00 92.88 88 LEU A O 1
ATOM 717 N N . PRO A 1 89 ? 16.025 5.094 -8.800 1.00 91.88 89 PRO A N 1
ATOM 718 C CA . PRO A 1 89 ? 17.115 4.881 -7.860 1.00 91.88 89 PRO A CA 1
ATOM 719 C C . PRO A 1 89 ? 18.297 4.229 -8.583 1.00 91.88 89 PRO A C 1
ATOM 721 O O . PRO A 1 89 ? 18.128 3.199 -9.230 1.00 91.88 89 PRO A O 1
ATOM 724 N N . GLY A 1 90 ? 19.495 4.810 -8.464 1.00 86.06 90 GLY A N 1
ATOM 725 C CA . GLY A 1 90 ? 20.602 4.516 -9.388 1.00 86.06 90 GLY A CA 1
ATOM 726 C C . GLY A 1 90 ? 21.040 3.047 -9.502 1.00 86.06 90 GLY A C 1
ATOM 727 O O . GLY A 1 90 ? 21.561 2.655 -10.536 1.00 86.06 90 GLY A O 1
ATOM 728 N N . HIS A 1 91 ? 20.812 2.217 -8.479 1.00 91.06 91 HIS A N 1
ATOM 729 C CA . HIS A 1 91 ? 21.142 0.782 -8.500 1.00 91.06 91 HIS A CA 1
ATOM 730 C C . HIS A 1 91 ? 19.937 -0.122 -8.804 1.00 91.06 91 HIS A C 1
ATOM 732 O O . HIS A 1 91 ? 20.109 -1.328 -8.950 1.00 91.06 91 HIS A O 1
ATOM 738 N N . LEU A 1 92 ? 18.720 0.425 -8.882 1.00 94.31 92 LEU A N 1
ATOM 739 C CA . LEU A 1 92 ? 17.504 -0.377 -9.019 1.00 94.31 92 LEU A CA 1
ATOM 740 C C . LEU A 1 92 ? 17.460 -1.124 -10.353 1.00 94.31 92 LEU A C 1
ATOM 742 O O . LEU A 1 92 ? 17.015 -2.265 -10.389 1.00 94.31 92 LEU A O 1
ATOM 746 N N . GLU A 1 93 ? 17.918 -0.503 -11.438 1.00 92.06 93 GLU A N 1
ATOM 747 C CA . GLU A 1 93 ? 17.934 -1.158 -12.751 1.00 92.06 93 GLU A CA 1
ATOM 748 C C . GLU A 1 93 ? 18.872 -2.358 -12.759 1.00 92.06 93 GLU A C 1
ATOM 750 O O . GLU A 1 93 ? 18.434 -3.451 -13.094 1.00 92.06 93 GLU A O 1
ATOM 755 N N . ILE A 1 94 ? 20.099 -2.176 -12.264 1.00 93.81 94 ILE A N 1
ATOM 756 C CA . ILE A 1 94 ? 21.095 -3.247 -12.153 1.00 93.81 94 ILE A CA 1
ATOM 757 C C . ILE A 1 94 ? 20.533 -4.407 -11.325 1.00 93.81 94 ILE A C 1
ATOM 759 O O . ILE A 1 94 ? 20.554 -5.548 -11.770 1.00 93.81 94 ILE A O 1
ATOM 763 N N . VAL A 1 95 ? 19.937 -4.114 -10.163 1.00 94.88 95 VAL A N 1
ATOM 764 C CA . VAL A 1 95 ? 19.322 -5.147 -9.316 1.00 94.88 95 VAL A CA 1
ATOM 765 C C . VAL A 1 95 ? 18.204 -5.881 -10.060 1.00 94.88 95 VAL A C 1
ATOM 767 O O . VAL A 1 95 ? 18.132 -7.102 -10.010 1.00 94.88 95 VAL A O 1
ATOM 770 N N . LEU A 1 96 ? 17.312 -5.179 -10.760 1.00 94.06 96 LEU A N 1
ATOM 771 C CA . LEU A 1 96 ? 16.203 -5.833 -11.463 1.00 94.06 96 LEU A CA 1
ATOM 772 C C . LEU A 1 96 ? 16.642 -6.599 -12.720 1.00 94.06 96 LEU A C 1
ATOM 774 O O . LEU A 1 96 ? 15.946 -7.551 -13.098 1.00 94.06 96 LEU A O 1
ATOM 778 N N . ASP A 1 97 ? 17.757 -6.207 -13.335 1.00 93.00 97 ASP A N 1
ATOM 779 C CA . ASP A 1 97 ? 18.407 -6.924 -14.432 1.00 93.00 97 ASP A CA 1
ATOM 780 C C . ASP A 1 97 ? 19.084 -8.202 -13.917 1.00 93.00 97 ASP A C 1
ATOM 782 O O . ASP A 1 97 ? 18.891 -9.266 -14.507 1.00 93.00 97 ASP A O 1
ATOM 786 N N . ASP A 1 98 ? 19.755 -8.151 -12.760 1.00 94.38 98 ASP A N 1
ATOM 787 C CA . ASP A 1 98 ? 20.323 -9.331 -12.092 1.00 94.38 98 ASP A CA 1
ATOM 788 C C . ASP A 1 98 ? 19.241 -10.361 -11.754 1.00 94.38 98 ASP A C 1
ATOM 790 O O . ASP A 1 98 ? 19.444 -11.564 -11.916 1.00 94.38 98 ASP A O 1
ATOM 794 N N . TYR A 1 99 ? 18.048 -9.910 -11.353 1.00 91.44 99 TYR A N 1
ATOM 795 C CA . TYR A 1 99 ? 16.902 -10.804 -11.172 1.00 91.44 99 TYR A CA 1
ATOM 796 C C . TYR A 1 99 ? 16.539 -11.507 -12.478 1.00 91.44 99 TYR A C 1
ATOM 798 O O . TYR A 1 99 ? 16.327 -12.718 -12.476 1.00 91.44 99 TYR A O 1
ATOM 806 N N . ALA A 1 100 ? 16.447 -10.772 -13.588 1.00 89.25 100 ALA A N 1
ATOM 807 C CA . ALA A 1 100 ? 16.111 -11.357 -14.883 1.00 89.25 100 ALA A CA 1
ATOM 808 C C . ALA A 1 100 ? 17.191 -12.345 -15.351 1.00 89.25 100 ALA A C 1
ATOM 810 O O . ALA A 1 100 ? 16.855 -13.411 -15.864 1.00 89.25 100 ALA A O 1
ATOM 811 N N . LEU A 1 101 ? 18.467 -12.033 -15.114 1.00 93.69 101 LEU A N 1
ATOM 812 C CA . LEU A 1 101 ? 19.590 -12.909 -15.435 1.00 93.69 101 LEU A CA 1
ATOM 813 C C . LEU A 1 101 ? 19.579 -14.189 -14.586 1.00 93.69 101 LEU A C 1
ATOM 815 O O . LEU A 1 101 ? 19.709 -15.286 -15.125 1.00 93.69 101 LEU A O 1
ATOM 819 N N . ALA A 1 102 ? 19.381 -14.063 -13.273 1.00 93.00 102 ALA A N 1
ATOM 820 C CA . ALA A 1 102 ? 19.413 -15.187 -12.338 1.00 93.00 102 ALA A CA 1
ATOM 821 C C . ALA A 1 102 ? 18.161 -16.077 -12.415 1.00 93.00 102 ALA A C 1
ATOM 823 O O . ALA A 1 102 ? 18.239 -17.276 -12.151 1.00 93.00 102 ALA A O 1
ATOM 824 N N . THR A 1 103 ? 17.001 -15.507 -12.758 1.00 88.94 103 THR A N 1
ATOM 825 C CA . THR A 1 103 ? 15.704 -16.208 -12.706 1.00 88.94 103 THR A CA 1
ATOM 826 C C . THR A 1 103 ? 15.046 -16.413 -14.068 1.00 88.94 103 THR A C 1
ATOM 828 O O . THR A 1 103 ? 13.997 -17.042 -14.128 1.00 88.94 103 THR A O 1
ATOM 831 N N . GLY A 1 104 ? 15.644 -15.949 -15.172 1.00 84.31 104 GLY A N 1
ATOM 832 C CA . GLY A 1 104 ? 15.005 -15.914 -16.496 1.00 84.31 104 GLY A CA 1
ATOM 833 C C . GLY A 1 104 ? 14.534 -17.265 -17.052 1.00 84.31 104 GLY A C 1
ATOM 834 O O . GLY A 1 104 ? 13.628 -17.297 -17.879 1.00 84.31 104 GLY A O 1
ATOM 835 N N . GLY A 1 105 ? 15.106 -18.380 -16.584 1.00 84.06 105 GLY A N 1
ATOM 836 C CA . GLY A 1 105 ? 14.660 -19.738 -16.926 1.00 84.06 105 GLY A CA 1
ATOM 837 C C . GLY A 1 105 ? 13.616 -20.338 -15.975 1.00 84.06 105 GLY A C 1
ATOM 838 O O . GLY A 1 105 ? 13.138 -21.443 -16.217 1.00 84.06 105 GLY A O 1
ATOM 839 N N . SER A 1 106 ? 13.279 -19.650 -14.883 1.00 85.56 106 SER A N 1
ATOM 840 C CA . SER A 1 106 ? 12.350 -20.125 -13.855 1.00 85.56 106 SER A CA 1
ATOM 841 C C . SER A 1 106 ? 10.960 -19.504 -14.023 1.00 85.56 106 SER A C 1
ATOM 843 O O . SER A 1 106 ? 10.842 -18.334 -14.390 1.00 85.56 106 SER A O 1
ATOM 845 N N . PRO A 1 107 ? 9.879 -20.245 -13.722 1.00 83.12 107 PRO A N 1
ATOM 846 C CA . PRO A 1 107 ? 8.545 -19.666 -13.695 1.00 83.12 107 PRO A CA 1
ATOM 847 C C . PRO A 1 107 ? 8.443 -18.609 -12.591 1.00 83.12 107 PRO A C 1
ATOM 849 O O . PRO A 1 107 ? 8.926 -18.801 -11.473 1.00 83.12 107 PRO A O 1
ATOM 852 N N . ALA A 1 108 ? 7.756 -17.508 -12.893 1.00 80.19 108 ALA A N 1
ATOM 853 C CA . ALA A 1 108 ? 7.479 -16.478 -11.906 1.00 80.19 108 ALA A CA 1
ATOM 854 C C . ALA A 1 108 ? 6.623 -17.049 -10.767 1.00 80.19 108 ALA A C 1
ATOM 856 O O . ALA A 1 108 ? 5.519 -17.547 -10.995 1.00 80.19 108 ALA A O 1
ATOM 857 N N . ASN A 1 109 ? 7.118 -16.947 -9.536 1.00 83.38 109 ASN A N 1
ATOM 858 C CA . ASN A 1 109 ? 6.387 -17.331 -8.336 1.00 83.38 109 ASN A CA 1
ATOM 859 C C . ASN A 1 109 ? 6.265 -16.150 -7.367 1.00 83.38 109 ASN A C 1
ATOM 861 O O . ASN A 1 109 ? 6.926 -15.126 -7.511 1.00 83.38 109 ASN A O 1
ATOM 865 N N . GLU A 1 110 ? 5.405 -16.299 -6.367 1.00 84.44 110 GLU A N 1
ATOM 866 C CA . GLU A 1 110 ? 5.092 -15.239 -5.406 1.00 84.44 110 GLU A CA 1
ATOM 867 C C . GLU A 1 110 ? 6.326 -14.702 -4.672 1.00 84.44 110 GLU A C 1
ATOM 869 O O . GLU A 1 110 ? 6.451 -13.493 -4.511 1.00 84.44 110 GLU A O 1
ATOM 874 N N . ALA A 1 111 ? 7.276 -15.573 -4.315 1.00 87.25 111 ALA A N 1
ATOM 875 C CA . ALA A 1 111 ? 8.514 -15.170 -3.655 1.00 87.25 111 ALA A CA 1
ATOM 876 C C . ALA A 1 111 ? 9.379 -14.266 -4.550 1.00 87.25 111 ALA A C 1
ATOM 878 O O . ALA A 1 111 ? 9.864 -13.236 -4.094 1.00 87.25 111 ALA A O 1
ATOM 879 N N . MET A 1 112 ? 9.523 -14.613 -5.833 1.00 88.12 112 MET A N 1
ATOM 880 C CA . MET A 1 112 ? 10.247 -13.799 -6.814 1.00 88.12 112 MET A CA 1
ATOM 881 C C . MET A 1 112 ? 9.549 -12.457 -7.076 1.00 88.12 112 MET A C 1
ATOM 883 O O . MET A 1 112 ? 10.205 -11.430 -7.241 1.00 88.12 112 MET A O 1
ATOM 887 N N . LEU A 1 113 ? 8.215 -12.446 -7.139 1.00 89.50 113 LEU A N 1
ATOM 888 C CA . LEU A 1 113 ? 7.463 -11.205 -7.338 1.00 89.50 113 LEU A CA 1
ATOM 889 C C . LEU A 1 113 ? 7.586 -10.287 -6.118 1.00 89.50 113 LEU A C 1
ATOM 891 O O . LEU A 1 113 ? 7.858 -9.100 -6.293 1.00 89.50 113 LEU A O 1
ATOM 895 N N . ARG A 1 114 ? 7.457 -10.834 -4.899 1.00 90.38 114 ARG A N 1
ATOM 896 C CA . ARG A 1 114 ? 7.656 -10.089 -3.647 1.00 90.38 114 ARG A CA 1
ATOM 897 C C . ARG A 1 114 ? 9.058 -9.499 -3.562 1.00 90.38 114 ARG A C 1
ATOM 899 O O . ARG A 1 114 ? 9.175 -8.303 -3.353 1.00 90.38 114 ARG A O 1
ATOM 906 N N . SER A 1 115 ? 10.110 -10.261 -3.856 1.00 92.12 115 SER A N 1
ATOM 907 C CA . SER A 1 115 ? 11.480 -9.731 -3.794 1.00 92.12 115 SER A CA 1
ATOM 908 C C . SER A 1 115 ? 11.747 -8.610 -4.814 1.00 92.12 115 SER A C 1
ATOM 910 O O . SER A 1 115 ? 12.424 -7.629 -4.501 1.00 92.12 115 SER A O 1
ATOM 912 N N . ARG A 1 116 ? 11.136 -8.665 -6.009 1.00 93.62 116 ARG A N 1
ATOM 913 C CA . ARG A 1 116 ? 11.152 -7.532 -6.959 1.00 93.62 116 ARG A CA 1
ATOM 914 C C . ARG A 1 116 ? 10.414 -6.308 -6.410 1.00 93.62 116 ARG A C 1
ATOM 916 O O . ARG A 1 116 ? 10.897 -5.187 -6.575 1.00 93.62 116 ARG A O 1
ATOM 923 N N . ILE A 1 117 ? 9.251 -6.505 -5.785 1.00 93.50 117 ILE A N 1
ATOM 924 C CA . ILE A 1 117 ? 8.476 -5.428 -5.146 1.00 93.50 117 ILE A CA 1
ATOM 925 C C . ILE A 1 117 ? 9.280 -4.812 -3.994 1.00 93.50 117 ILE A C 1
ATOM 927 O O . ILE A 1 117 ? 9.354 -3.586 -3.916 1.00 93.50 117 ILE A O 1
ATOM 931 N N . ASP A 1 118 ? 9.946 -5.630 -3.173 1.00 93.62 118 ASP A N 1
ATOM 932 C CA . ASP A 1 118 ? 10.816 -5.193 -2.076 1.00 93.62 118 ASP A CA 1
ATOM 933 C C . ASP A 1 118 ? 11.905 -4.259 -2.593 1.00 93.62 118 ASP A C 1
ATOM 935 O O . ASP A 1 118 ? 12.057 -3.152 -2.077 1.00 93.62 118 ASP A O 1
ATOM 939 N N . ALA A 1 119 ? 12.617 -4.666 -3.650 1.00 94.94 119 ALA A N 1
ATOM 940 C CA . ALA A 1 119 ? 13.650 -3.846 -4.271 1.00 94.94 119 ALA A CA 1
ATOM 941 C C . ALA A 1 119 ? 13.086 -2.488 -4.717 1.00 94.94 119 ALA A C 1
ATOM 943 O O . ALA A 1 119 ? 13.627 -1.443 -4.365 1.00 94.94 119 ALA A O 1
ATOM 944 N N . ILE A 1 120 ? 11.954 -2.474 -5.424 1.00 95.06 120 ILE A N 1
ATOM 945 C CA . ILE A 1 120 ? 11.343 -1.233 -5.920 1.00 95.06 120 ILE A CA 1
ATOM 946 C C . ILE A 1 120 ? 10.912 -0.322 -4.759 1.00 95.06 120 ILE A C 1
ATOM 948 O O . ILE A 1 120 ? 11.263 0.861 -4.743 1.00 95.06 120 ILE A O 1
ATOM 952 N N . MET A 1 121 ? 10.186 -0.856 -3.775 1.00 92.88 121 MET A N 1
ATOM 953 C CA . MET A 1 121 ? 9.650 -0.089 -2.645 1.00 92.88 121 MET A CA 1
ATOM 954 C C . MET A 1 121 ? 10.763 0.439 -1.733 1.00 92.88 121 MET A C 1
ATOM 956 O O . MET A 1 121 ? 10.780 1.630 -1.406 1.00 92.88 121 MET A O 1
ATOM 960 N N . LEU A 1 122 ? 11.717 -0.418 -1.351 1.00 93.44 122 LEU A N 1
ATOM 961 C CA . LEU A 1 122 ? 12.823 -0.057 -0.463 1.00 93.44 122 LEU A CA 1
ATOM 962 C C . LEU A 1 122 ? 13.783 0.924 -1.130 1.00 93.44 122 LEU A C 1
ATOM 964 O O . LEU A 1 122 ? 14.139 1.923 -0.505 1.00 93.44 122 LEU A O 1
ATOM 968 N N . CYS A 1 123 ? 14.177 0.694 -2.387 1.00 94.38 123 CYS A N 1
ATOM 969 C CA . CYS A 1 123 ? 15.066 1.612 -3.100 1.00 94.38 123 CYS A CA 1
ATOM 970 C C . CYS A 1 123 ? 14.413 2.986 -3.286 1.00 94.38 123 CYS A C 1
ATOM 972 O O . CYS A 1 123 ? 15.087 3.998 -3.097 1.00 94.38 123 CYS A O 1
ATOM 974 N N . THR A 1 124 ? 13.109 3.039 -3.584 1.00 92.88 124 THR A N 1
ATOM 975 C CA . THR A 1 124 ? 12.371 4.306 -3.727 1.00 92.88 124 THR A CA 1
ATOM 976 C C . THR A 1 124 ? 12.282 5.056 -2.397 1.00 92.88 124 THR A C 1
ATOM 978 O O . THR A 1 124 ? 12.627 6.236 -2.329 1.00 92.88 124 THR A O 1
ATOM 981 N N . LEU A 1 125 ? 11.895 4.381 -1.307 1.00 91.12 125 LEU A N 1
ATOM 982 C CA . LEU A 1 125 ? 11.817 5.010 0.015 1.00 91.12 125 LEU A CA 1
ATOM 983 C C . LEU A 1 125 ? 13.201 5.449 0.520 1.00 91.12 125 LEU A C 1
ATOM 985 O O . LEU A 1 125 ? 13.338 6.523 1.104 1.00 91.12 125 LEU A O 1
ATOM 989 N N . ALA A 1 126 ? 14.240 4.643 0.287 1.00 91.56 126 ALA A N 1
ATOM 990 C CA . ALA A 1 126 ? 15.611 4.975 0.661 1.00 91.56 126 ALA A CA 1
ATOM 991 C C . ALA A 1 126 ? 16.154 6.167 -0.137 1.00 91.56 126 ALA A C 1
ATOM 993 O O . ALA A 1 126 ? 16.822 7.018 0.448 1.00 91.56 126 ALA A O 1
ATOM 994 N N . MET A 1 127 ? 15.858 6.246 -1.439 1.00 90.00 127 MET A N 1
ATOM 995 C CA . MET A 1 127 ? 16.181 7.401 -2.281 1.00 90.00 127 MET A CA 1
ATOM 996 C C . MET A 1 127 ? 15.558 8.674 -1.702 1.00 90.00 127 MET A C 1
ATOM 998 O O . MET A 1 127 ? 16.300 9.585 -1.345 1.00 90.00 127 MET A O 1
ATOM 1002 N N . MET A 1 128 ? 14.242 8.677 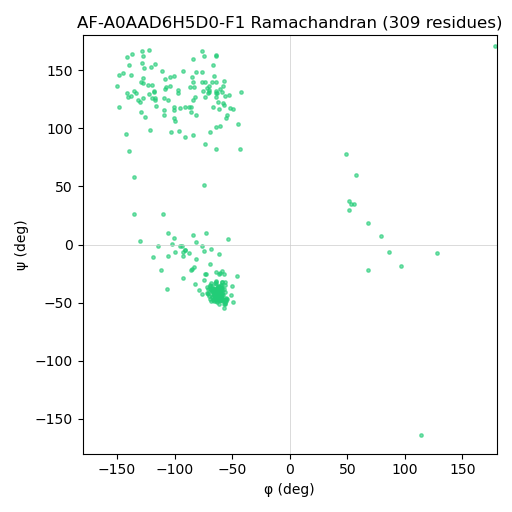-1.462 1.00 87.44 128 MET A N 1
ATOM 1003 C CA . MET A 1 128 ? 13.529 9.809 -0.857 1.00 87.44 128 MET A CA 1
ATOM 1004 C C . MET A 1 128 ? 14.127 10.218 0.495 1.00 87.44 128 MET A C 1
ATOM 1006 O O . MET A 1 128 ? 14.411 11.391 0.739 1.00 87.44 128 MET A O 1
ATOM 1010 N N . LYS A 1 129 ? 14.388 9.250 1.384 1.00 87.56 129 LYS A N 1
ATOM 1011 C CA . LYS A 1 129 ? 14.986 9.530 2.697 1.00 87.56 129 LYS A CA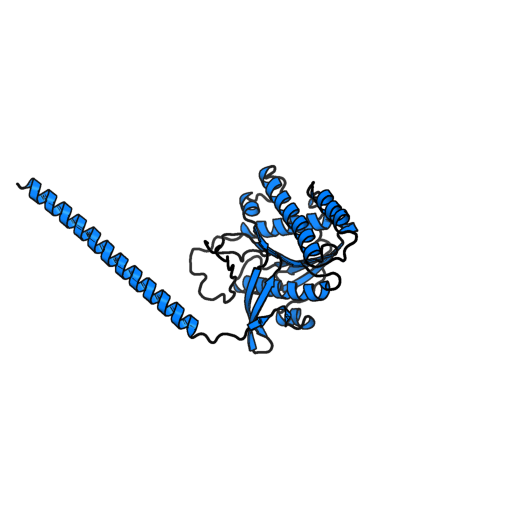 1
ATOM 1012 C C . LYS A 1 129 ? 16.392 10.121 2.595 1.00 87.56 129 LYS A C 1
ATOM 1014 O O . LYS A 1 129 ? 16.725 10.986 3.400 1.00 87.56 129 LYS A O 1
ATOM 1019 N N . ARG A 1 130 ? 17.214 9.667 1.643 1.00 86.88 130 ARG A N 1
ATOM 1020 C CA . ARG A 1 130 ? 18.558 10.216 1.400 1.00 86.88 130 ARG A CA 1
ATOM 1021 C C . ARG A 1 130 ? 18.472 11.627 0.830 1.00 86.88 130 ARG A C 1
ATOM 1023 O O . ARG A 1 130 ? 19.134 12.517 1.348 1.00 86.88 130 ARG A O 1
ATOM 1030 N N . GLU A 1 131 ? 17.629 11.858 -0.169 1.00 80.62 131 GLU A N 1
ATOM 1031 C CA . GLU A 1 131 ? 17.447 13.180 -0.781 1.00 80.62 131 GLU A CA 1
ATOM 1032 C C . GLU A 1 131 ? 16.996 14.230 0.238 1.00 80.62 131 GLU A C 1
ATOM 1034 O O . GLU A 1 131 ? 17.534 15.334 0.255 1.00 80.62 131 GLU A O 1
ATOM 1039 N N . CYS A 1 132 ? 16.135 13.856 1.187 1.00 72.00 132 CYS A N 1
ATOM 1040 C CA . CYS A 1 132 ? 15.733 14.734 2.291 1.00 72.00 132 CYS A CA 1
ATOM 1041 C C . CYS A 1 132 ? 16.882 15.124 3.233 1.00 72.00 132 CYS A C 1
ATOM 1043 O O . CYS A 1 132 ? 16.793 16.138 3.923 1.00 72.00 132 CYS A O 1
ATOM 1045 N N . VAL A 1 133 ? 17.955 14.329 3.301 1.00 66.62 133 VAL A N 1
ATOM 1046 C CA . VAL A 1 133 ? 19.158 14.663 4.080 1.00 66.62 133 VAL A CA 1
ATOM 1047 C C . VAL A 1 133 ? 20.029 15.670 3.331 1.00 66.62 133 VAL A C 1
ATOM 1049 O O . VAL A 1 133 ? 20.578 16.571 3.961 1.00 66.62 133 VAL A O 1
ATOM 1052 N N . TYR A 1 134 ? 20.150 15.531 2.008 1.00 59.25 134 TYR A N 1
ATOM 1053 C CA . TYR A 1 134 ? 21.086 16.319 1.200 1.00 59.25 134 TYR A CA 1
ATOM 1054 C C . TYR A 1 134 ? 20.478 17.595 0.598 1.00 59.25 134 TYR A C 1
ATOM 1056 O O . TYR A 1 134 ? 21.203 18.567 0.414 1.00 59.25 134 TYR A O 1
ATOM 1064 N N . ASN A 1 135 ? 19.169 17.631 0.321 1.00 55.16 135 ASN A N 1
ATOM 1065 C CA . ASN A 1 135 ? 18.482 18.778 -0.283 1.00 55.16 135 ASN A CA 1
ATOM 1066 C C . ASN A 1 135 ? 17.103 19.039 0.357 1.00 55.16 135 ASN A C 1
ATOM 1068 O O . ASN A 1 135 ? 16.071 18.737 -0.244 1.00 55.16 135 ASN A O 1
ATOM 1072 N N . PRO A 1 136 ? 17.043 19.709 1.525 1.00 52.06 136 PRO A N 1
ATOM 1073 C CA . PRO A 1 136 ? 15.782 20.037 2.205 1.00 52.06 136 PRO A CA 1
ATOM 1074 C C . PRO A 1 136 ? 14.828 20.954 1.412 1.00 52.06 136 PRO A C 1
ATOM 1076 O O . PRO A 1 136 ? 13.721 21.213 1.866 1.00 52.06 136 PRO A O 1
ATOM 1079 N N . ARG A 1 137 ? 15.270 21.511 0.272 1.00 43.50 137 ARG A N 1
ATOM 1080 C CA . ARG A 1 137 ? 14.532 22.494 -0.545 1.00 43.50 137 ARG A CA 1
ATOM 1081 C C . ARG A 1 137 ? 13.951 21.933 -1.852 1.00 43.50 137 ARG A C 1
ATOM 1083 O O . ARG A 1 137 ? 13.214 22.657 -2.511 1.00 43.50 137 ARG A O 1
ATOM 1090 N N . LEU A 1 138 ? 14.301 20.702 -2.247 1.00 43.03 138 LEU A N 1
ATOM 1091 C CA . LEU A 1 138 ? 13.829 20.077 -3.498 1.00 43.03 138 LEU A CA 1
ATOM 1092 C C . LEU A 1 138 ? 12.594 19.184 -3.312 1.00 43.03 138 LEU A C 1
ATOM 1094 O O . LEU A 1 138 ? 12.059 18.698 -4.303 1.00 43.03 138 LEU A O 1
ATOM 1098 N N . SER A 1 139 ? 12.091 19.027 -2.082 1.00 47.09 139 SER A N 1
ATOM 1099 C CA . SER A 1 139 ? 10.693 18.646 -1.865 1.00 47.09 139 SER A CA 1
ATOM 1100 C C . SER A 1 139 ? 9.829 19.742 -2.476 1.00 47.09 139 SER A C 1
ATOM 1102 O O . SER A 1 139 ? 9.737 20.850 -1.947 1.00 47.09 139 SER A O 1
ATOM 1104 N N . THR A 1 140 ? 9.300 19.471 -3.660 1.00 42.66 140 THR A N 1
ATOM 1105 C CA . THR A 1 140 ? 8.528 20.388 -4.493 1.00 42.66 140 THR A CA 1
ATOM 1106 C C . THR A 1 140 ? 7.495 21.165 -3.668 1.00 42.66 140 THR A C 1
ATOM 1108 O O . THR A 1 140 ? 6.452 20.649 -3.286 1.00 42.66 140 THR A O 1
ATOM 1111 N N . GLY A 1 141 ? 7.800 22.437 -3.385 1.00 41.84 141 GLY A N 1
ATOM 1112 C CA . GLY A 1 141 ? 6.833 23.454 -2.960 1.00 41.84 141 GLY A CA 1
ATOM 1113 C C . GLY A 1 141 ? 6.373 23.452 -1.500 1.00 41.84 141 GLY A C 1
ATOM 1114 O O . GLY A 1 141 ? 5.493 24.242 -1.167 1.00 41.84 141 GLY A O 1
ATOM 1115 N N . SER A 1 142 ? 6.943 22.638 -0.613 1.00 43.88 142 SER A N 1
ATOM 1116 C CA . SER A 1 142 ? 6.456 22.534 0.766 1.00 43.88 142 SER A CA 1
ATOM 1117 C C . SER A 1 142 ? 7.593 22.691 1.769 1.00 43.88 142 SER A C 1
ATOM 1119 O O . SER A 1 142 ? 8.495 21.862 1.855 1.00 43.88 142 SER A O 1
ATOM 1121 N N . ILE A 1 143 ? 7.552 23.780 2.541 1.00 43.94 143 ILE A N 1
ATOM 1122 C CA . ILE A 1 143 ? 8.358 23.967 3.751 1.00 43.94 143 ILE A CA 1
ATOM 1123 C C . ILE A 1 143 ? 7.900 22.899 4.754 1.00 43.94 143 ILE A C 1
ATOM 1125 O O . ILE A 1 143 ? 7.038 23.154 5.593 1.00 43.94 143 ILE A O 1
ATOM 1129 N N . GLN A 1 144 ? 8.410 21.676 4.647 1.00 52.34 144 GLN A N 1
ATOM 1130 C CA . GLN A 1 144 ? 8.113 20.614 5.601 1.00 52.34 144 GLN A CA 1
ATOM 1131 C C . GLN A 1 144 ? 9.373 19.972 6.146 1.00 52.34 144 GLN A C 1
ATOM 1133 O O . GLN A 1 144 ? 10.394 19.850 5.473 1.00 52.34 144 GLN A O 1
ATOM 1138 N N . SER A 1 145 ? 9.297 19.618 7.430 1.00 56.97 145 SER A N 1
ATOM 1139 C CA . SER A 1 145 ? 10.440 19.125 8.177 1.00 56.97 145 SER A CA 1
ATOM 1140 C C . SER A 1 145 ? 10.913 17.805 7.579 1.00 56.97 145 SER A C 1
ATOM 1142 O O . SER A 1 145 ? 10.144 16.858 7.403 1.00 56.97 145 SER A O 1
ATOM 1144 N N . THR A 1 146 ? 12.214 17.722 7.333 1.00 62.84 146 THR A N 1
ATOM 1145 C CA . THR A 1 146 ? 12.945 16.477 7.061 1.00 62.84 146 THR A CA 1
ATOM 1146 C C . THR A 1 146 ? 12.570 15.354 8.042 1.00 62.84 146 THR A C 1
ATOM 1148 O O . THR A 1 146 ? 12.603 14.174 7.690 1.00 62.84 146 THR A O 1
ATOM 1151 N N . ASP A 1 147 ? 12.138 15.712 9.252 1.00 68.00 147 ASP A N 1
ATOM 1152 C CA . ASP A 1 147 ? 11.637 14.806 10.285 1.00 68.00 147 ASP A CA 1
ATOM 1153 C C . ASP A 1 147 ? 10.370 14.036 9.877 1.00 68.00 147 ASP A C 1
ATOM 1155 O O . ASP A 1 147 ? 10.249 12.854 10.201 1.00 68.00 147 ASP A O 1
ATOM 1159 N N . SER A 1 148 ? 9.463 14.648 9.107 1.00 73.19 148 SER A N 1
ATOM 1160 C CA . SER A 1 148 ? 8.225 13.992 8.652 1.00 73.19 148 SER A CA 1
ATOM 1161 C C . SER A 1 148 ? 8.536 12.822 7.715 1.00 73.19 148 SER A C 1
ATOM 1163 O O . SER A 1 148 ? 8.023 11.718 7.893 1.00 73.19 148 SER A O 1
ATOM 1165 N N . ILE A 1 149 ? 9.463 13.014 6.773 1.00 78.56 149 ILE A N 1
ATOM 1166 C CA . ILE A 1 149 ? 9.895 11.962 5.840 1.00 78.56 149 ILE A CA 1
ATOM 1167 C C . ILE A 1 149 ? 10.749 10.900 6.546 1.00 78.56 149 ILE A C 1
ATOM 1169 O O . ILE A 1 149 ? 10.612 9.702 6.278 1.00 78.56 149 ILE A O 1
ATOM 1173 N N . ARG A 1 150 ? 11.593 11.300 7.506 1.00 78.00 150 ARG A N 1
ATOM 1174 C CA . ARG A 1 150 ? 12.350 10.348 8.337 1.00 78.00 150 ARG A CA 1
ATOM 1175 C C . ARG A 1 150 ? 11.434 9.410 9.122 1.00 78.00 150 ARG A C 1
ATOM 1177 O O . ARG A 1 150 ? 11.785 8.235 9.255 1.00 78.00 150 ARG A O 1
ATOM 1184 N N . SER A 1 151 ? 10.275 9.907 9.556 1.00 77.94 151 SER A N 1
ATOM 1185 C CA . SER A 1 151 ? 9.269 9.158 10.319 1.00 77.94 151 SER A CA 1
ATOM 1186 C C . SER A 1 151 ? 8.418 8.179 9.502 1.00 77.94 151 SER A C 1
ATOM 1188 O O . SER A 1 151 ? 7.579 7.491 10.076 1.00 77.94 151 SER A O 1
ATOM 1190 N N . LEU A 1 152 ? 8.610 8.091 8.180 1.00 83.69 152 LEU A N 1
ATOM 1191 C CA . LEU A 1 152 ? 7.950 7.069 7.370 1.00 83.69 152 LEU A CA 1
ATOM 1192 C C . LEU A 1 152 ? 8.601 5.704 7.575 1.00 83.69 152 LEU A C 1
ATOM 1194 O O . LEU A 1 152 ? 9.819 5.555 7.458 1.00 83.69 152 LEU A O 1
ATOM 1198 N N . HIS A 1 153 ? 7.792 4.682 7.796 1.00 84.81 153 HIS A N 1
ATOM 1199 C CA . HIS A 1 153 ? 8.239 3.317 8.010 1.00 84.81 153 HIS A CA 1
ATOM 1200 C C . HIS A 1 153 ? 7.466 2.378 7.091 1.00 84.81 153 HIS A C 1
ATOM 1202 O O . HIS A 1 153 ? 6.236 2.340 7.113 1.00 84.81 153 HIS A O 1
ATOM 1208 N N . LEU A 1 154 ? 8.205 1.629 6.271 1.00 88.25 154 LEU A N 1
ATOM 1209 C CA . LEU A 1 154 ? 7.659 0.497 5.535 1.00 88.25 154 LEU A CA 1
ATOM 1210 C C . LEU A 1 154 ? 7.634 -0.704 6.480 1.00 88.25 154 LEU A C 1
ATOM 1212 O O . LEU A 1 154 ? 8.651 -1.038 7.086 1.00 88.25 154 LEU A O 1
ATOM 1216 N N . GLN A 1 155 ? 6.475 -1.330 6.604 1.00 87.56 155 GLN A N 1
ATOM 1217 C CA . GLN A 1 155 ? 6.265 -2.534 7.388 1.00 87.56 155 GLN A CA 1
ATOM 1218 C C . GLN A 1 155 ? 5.722 -3.631 6.481 1.00 87.56 155 GLN A C 1
ATOM 1220 O O . GLN A 1 155 ? 4.736 -3.418 5.775 1.00 87.56 155 GLN A O 1
ATOM 1225 N N . PHE A 1 156 ? 6.359 -4.792 6.552 1.00 87.94 156 PHE A N 1
ATOM 1226 C CA . PHE A 1 156 ? 5.901 -6.029 5.934 1.00 87.94 156 PHE A CA 1
ATOM 1227 C C . PHE A 1 156 ? 4.852 -6.690 6.829 1.00 87.94 156 PHE A C 1
ATOM 1229 O O . PHE A 1 156 ? 4.927 -6.549 8.051 1.00 87.94 156 PHE A O 1
ATOM 1236 N N . GLU A 1 157 ? 3.903 -7.390 6.214 1.00 86.69 157 GLU A N 1
ATOM 1237 C CA . GLU A 1 157 ? 2.911 -8.245 6.876 1.00 86.69 157 GLU A CA 1
ATOM 1238 C C . GLU A 1 157 ? 2.207 -7.565 8.059 1.00 86.69 157 GLU A C 1
ATOM 1240 O O . GLU A 1 157 ? 2.490 -7.799 9.237 1.00 86.69 157 GLU A O 1
ATOM 1245 N N . ARG A 1 158 ? 1.244 -6.693 7.752 1.00 83.88 158 ARG A N 1
ATOM 1246 C CA . ARG A 1 158 ? 0.458 -6.012 8.787 1.00 83.88 158 ARG A CA 1
ATOM 1247 C C . ARG A 1 158 ? -0.903 -6.667 8.964 1.00 83.88 158 ARG A C 1
ATOM 1249 O O . ARG A 1 158 ? -1.749 -6.589 8.077 1.00 83.88 158 ARG A O 1
ATOM 1256 N N . SER A 1 159 ? -1.138 -7.235 10.146 1.00 84.56 159 SER A N 1
ATOM 1257 C CA . SER A 1 159 ? -2.460 -7.718 10.552 1.00 84.56 159 SER A CA 1
ATOM 1258 C C . SER A 1 159 ? -3.411 -6.547 10.819 1.00 84.56 159 SER A C 1
ATOM 1260 O O . SER A 1 159 ? -3.105 -5.635 11.592 1.00 84.56 159 SER A O 1
ATOM 1262 N N . ILE A 1 160 ? -4.597 -6.609 10.222 1.00 83.56 160 ILE A N 1
ATOM 1263 C CA . ILE A 1 160 ? -5.707 -5.683 10.444 1.00 83.56 160 ILE A CA 1
ATOM 1264 C C . ILE A 1 160 ? -6.881 -6.477 11.002 1.00 83.56 160 ILE A C 1
ATOM 1266 O O . ILE A 1 160 ? -7.247 -7.512 10.446 1.00 83.56 160 ILE A O 1
ATOM 1270 N N . LYS A 1 161 ? -7.477 -5.984 12.093 1.00 84.88 161 LYS A N 1
ATOM 1271 C CA . LYS A 1 161 ? -8.711 -6.520 12.670 1.00 84.88 161 LYS A CA 1
ATOM 1272 C C . LYS A 1 161 ? -9.676 -5.382 12.981 1.00 84.88 161 LYS A C 1
ATOM 1274 O O . LYS A 1 161 ? -9.298 -4.398 13.614 1.00 84.88 161 LYS A O 1
ATOM 1279 N N . THR A 1 162 ? -10.922 -5.502 12.541 1.00 85.31 162 THR A N 1
ATOM 1280 C CA . THR A 1 162 ? -11.948 -4.485 12.800 1.00 85.31 162 THR A CA 1
ATOM 1281 C C . THR A 1 162 ? -13.333 -5.119 12.881 1.00 85.31 162 THR A C 1
ATOM 1283 O O . THR A 1 162 ? -13.657 -5.982 12.062 1.00 85.31 162 THR A O 1
ATOM 1286 N N . PRO A 1 163 ? -14.176 -4.736 13.849 1.00 89.94 163 PRO A N 1
ATOM 1287 C CA . PRO A 1 163 ? -15.586 -5.065 13.800 1.00 89.94 163 PRO A CA 1
ATOM 1288 C C . PRO A 1 163 ? -16.253 -4.403 12.601 1.00 89.94 163 PRO A C 1
ATOM 1290 O O . PRO A 1 163 ? -16.109 -3.202 12.371 1.00 89.94 163 PRO A O 1
ATOM 1293 N N . TRP A 1 164 ? -17.000 -5.192 11.841 1.00 92.12 164 TRP A N 1
ATOM 1294 C CA . TRP A 1 164 ? -17.781 -4.715 10.713 1.00 92.12 164 TRP A CA 1
ATOM 1295 C C . TRP A 1 164 ? -19.082 -5.491 10.600 1.00 92.12 164 TRP A C 1
ATOM 1297 O O . TRP A 1 164 ? -19.147 -6.688 10.886 1.00 92.12 164 TRP A O 1
ATOM 1307 N N . LYS A 1 165 ? -20.126 -4.814 10.132 1.00 92.06 165 LYS A N 1
ATOM 1308 C CA . LYS A 1 165 ? -21.424 -5.433 9.897 1.00 92.06 165 LYS A CA 1
ATOM 1309 C C . LYS A 1 165 ? -21.489 -5.955 8.465 1.00 92.06 165 LYS A C 1
ATOM 1311 O O . LYS A 1 165 ? -21.420 -5.175 7.522 1.00 92.06 165 LYS A O 1
ATOM 1316 N N . VAL A 1 166 ? -21.654 -7.263 8.309 1.00 90.44 166 VAL A N 1
ATOM 1317 C CA . VAL A 1 166 ? -21.845 -7.936 7.020 1.00 90.44 166 VAL A CA 1
ATOM 1318 C C . VAL A 1 166 ? -23.237 -8.558 7.033 1.00 90.44 166 VAL A C 1
ATOM 1320 O O . VAL A 1 166 ? -23.536 -9.362 7.909 1.00 90.44 166 VAL A O 1
ATOM 1323 N N . GLU A 1 167 ? -24.107 -8.136 6.111 1.00 87.44 167 GLU A N 1
ATOM 1324 C CA . GLU A 1 167 ? -25.465 -8.694 5.939 1.00 87.44 167 GLU A CA 1
ATOM 1325 C C . GLU A 1 167 ? -26.321 -8.717 7.221 1.00 87.44 167 GLU A C 1
ATOM 1327 O O . GLU A 1 167 ? -27.119 -9.617 7.453 1.00 87.44 167 GLU A O 1
ATOM 1332 N N . GLY A 1 168 ? -26.167 -7.714 8.089 1.00 86.69 168 GLY A N 1
ATOM 1333 C CA . GLY A 1 168 ? -26.929 -7.653 9.341 1.00 86.69 168 GLY A CA 1
ATOM 1334 C C . GLY A 1 168 ? -26.191 -8.202 10.562 1.00 86.69 168 GLY A C 1
ATOM 1335 O O . GLY A 1 168 ? -26.535 -7.818 11.680 1.00 86.69 168 GLY A O 1
ATOM 1336 N N . THR A 1 169 ? -25.147 -9.006 10.366 1.00 90.38 169 THR A N 1
ATOM 1337 C CA . THR A 1 169 ? -24.379 -9.647 11.439 1.00 90.38 169 THR A CA 1
ATOM 1338 C C . THR A 1 169 ? -23.041 -8.946 11.656 1.00 90.38 169 THR A C 1
ATOM 1340 O O . THR A 1 169 ? -22.352 -8.577 10.708 1.00 90.38 169 THR A O 1
ATOM 1343 N N . GLU A 1 170 ? -22.667 -8.732 12.915 1.00 92.19 170 GLU A N 1
ATOM 1344 C CA . GLU A 1 170 ? -21.376 -8.145 13.275 1.00 92.19 170 GLU A CA 1
ATOM 1345 C C . GLU A 1 170 ? -20.289 -9.229 13.301 1.00 92.19 170 GLU A C 1
ATOM 1347 O O . GLU A 1 170 ? -20.413 -10.235 14.002 1.00 92.19 170 GLU A O 1
ATOM 1352 N N . TYR A 1 171 ? -19.226 -9.016 12.528 1.00 92.31 171 TYR A N 1
ATOM 1353 C CA . TYR A 1 171 ? -18.053 -9.881 12.444 1.00 92.31 171 TYR A CA 1
ATOM 1354 C C . TYR A 1 171 ? -16.801 -9.106 12.830 1.00 92.31 171 TYR A C 1
ATOM 1356 O O . TYR A 1 171 ? -16.709 -7.904 12.596 1.00 92.31 171 TYR A O 1
ATOM 1364 N N . LEU A 1 172 ? -15.794 -9.807 13.342 1.00 91.75 172 LEU A N 1
ATOM 1365 C CA . LEU A 1 172 ? -14.428 -9.302 13.377 1.00 91.75 172 LEU A CA 1
ATOM 1366 C C . LEU A 1 172 ? -13.771 -9.591 12.022 1.00 91.75 172 LEU A C 1
ATOM 1368 O O . LEU A 1 172 ? -13.246 -10.693 11.809 1.00 91.75 172 LEU A O 1
ATOM 1372 N N . LEU A 1 173 ? -13.818 -8.612 11.116 1.00 90.75 173 LEU A N 1
ATOM 1373 C CA . LEU A 1 173 ? -13.092 -8.681 9.853 1.00 90.75 173 LEU A CA 1
ATOM 1374 C C . LEU A 1 173 ? -11.597 -8.708 10.126 1.00 90.75 173 LEU A C 1
ATOM 1376 O O . LEU A 1 173 ? -11.100 -7.903 10.916 1.00 90.75 173 LEU A O 1
ATOM 1380 N N . SER A 1 174 ? -10.888 -9.630 9.482 1.00 89.81 174 SER A N 1
ATOM 1381 C CA . SER A 1 174 ? -9.452 -9.798 9.676 1.00 89.81 174 SER A CA 1
ATOM 1382 C C . SER A 1 174 ? -8.700 -10.071 8.376 1.00 89.81 174 SER A C 1
ATOM 1384 O O . SER A 1 174 ? -9.256 -10.571 7.400 1.00 89.81 174 SER A O 1
ATOM 1386 N N . GLY A 1 175 ? -7.417 -9.727 8.352 1.00 87.00 175 GLY A N 1
ATOM 1387 C CA . GLY A 1 175 ? -6.527 -10.069 7.249 1.00 87.00 175 GLY A CA 1
ATOM 1388 C C . GLY A 1 175 ? -5.120 -9.525 7.452 1.00 87.00 175 GLY A C 1
ATOM 1389 O O . GLY A 1 175 ? -4.878 -8.747 8.376 1.00 87.00 175 GLY A O 1
ATOM 1390 N N . VAL A 1 176 ? -4.201 -9.950 6.591 1.00 86.88 176 VAL A N 1
ATOM 1391 C CA . VAL A 1 176 ? -2.809 -9.494 6.575 1.00 86.88 176 VAL A CA 1
ATOM 1392 C C . VAL A 1 176 ? -2.552 -8.806 5.247 1.00 86.88 176 VAL A C 1
ATOM 1394 O O . VAL A 1 176 ? -2.914 -9.330 4.201 1.00 86.88 176 VAL A O 1
ATOM 1397 N N . VAL A 1 177 ? -1.948 -7.630 5.316 1.00 86.19 177 VAL A N 1
ATOM 1398 C CA . VAL A 1 177 ? -1.526 -6.845 4.157 1.00 86.19 177 VAL A CA 1
ATOM 1399 C C . VAL A 1 177 ? -0.053 -7.121 3.918 1.00 86.19 177 VAL A C 1
ATOM 1401 O O . VAL A 1 177 ? 0.716 -7.031 4.879 1.00 86.19 177 VAL A O 1
ATOM 1404 N N . ASP A 1 178 ? 0.354 -7.388 2.675 1.00 88.06 178 ASP A N 1
ATOM 1405 C CA . ASP A 1 178 ? 1.762 -7.683 2.372 1.00 88.06 178 ASP A CA 1
ATOM 1406 C C . ASP A 1 178 ? 2.684 -6.520 2.769 1.00 88.06 178 ASP A C 1
ATOM 1408 O O . ASP A 1 178 ? 3.710 -6.732 3.417 1.00 88.06 178 ASP A O 1
ATOM 1412 N N . TYR A 1 179 ? 2.297 -5.280 2.441 1.00 88.81 179 TYR A N 1
ATOM 1413 C CA . TYR A 1 179 ? 3.057 -4.090 2.819 1.00 88.81 179 TYR A CA 1
ATOM 1414 C C . TYR A 1 179 ? 2.170 -2.954 3.284 1.00 88.81 179 TYR A C 1
ATOM 1416 O O . TYR A 1 179 ? 1.095 -2.686 2.743 1.00 88.81 179 TYR A O 1
ATOM 1424 N N . SER A 1 180 ? 2.698 -2.207 4.244 1.00 88.00 180 SER A N 1
ATOM 1425 C CA . SER A 1 180 ? 2.046 -1.030 4.772 1.00 88.00 180 SER A CA 1
ATOM 1426 C C . SER A 1 180 ? 3.070 0.077 5.034 1.00 88.00 180 SER A C 1
ATOM 1428 O O . SER A 1 180 ? 4.081 -0.150 5.697 1.00 88.00 180 SER A O 1
ATOM 1430 N N . LEU A 1 181 ? 2.844 1.275 4.492 1.00 86.12 181 LEU A N 1
ATOM 1431 C CA . LEU A 1 181 ? 3.674 2.450 4.784 1.00 86.12 181 LEU A CA 1
ATOM 1432 C C . LEU A 1 181 ? 2.965 3.338 5.798 1.00 86.12 181 LEU A C 1
ATOM 1434 O O . LEU A 1 181 ? 1.898 3.844 5.480 1.00 86.12 181 LEU A O 1
ATOM 1438 N N . TRP A 1 182 ? 3.548 3.556 6.974 1.00 80.00 182 TRP A N 1
ATOM 1439 C CA . TRP A 1 182 ? 2.958 4.374 8.039 1.00 80.00 182 TRP A CA 1
ATOM 1440 C C . TRP A 1 182 ? 3.928 5.443 8.542 1.00 80.00 182 TRP A C 1
ATOM 1442 O O . TRP A 1 182 ? 5.125 5.391 8.273 1.00 80.00 182 TRP A O 1
ATOM 1452 N N . PHE A 1 183 ? 3.412 6.409 9.301 1.00 72.31 183 PHE A N 1
ATOM 1453 C CA . PHE A 1 183 ? 4.224 7.357 10.063 1.00 72.31 183 PHE A CA 1
ATOM 1454 C C . PHE A 1 183 ? 3.654 7.577 11.462 1.00 72.31 183 PHE A C 1
ATOM 1456 O O . PHE A 1 183 ? 2.482 7.292 11.721 1.00 72.31 183 PHE A O 1
ATOM 1463 N N . GLY A 1 184 ? 4.482 8.146 12.338 1.00 62.09 184 GLY A N 1
ATOM 1464 C CA . GLY A 1 184 ? 4.141 8.458 13.723 1.00 62.09 184 GLY A CA 1
ATOM 1465 C C . GLY A 1 184 ? 4.950 7.618 14.703 1.00 62.09 184 GLY A C 1
ATOM 1466 O O . GLY A 1 184 ? 5.973 7.037 14.349 1.00 62.09 184 GLY A O 1
ATOM 1467 N N . THR A 1 185 ? 4.518 7.568 15.962 1.00 56.12 185 THR A N 1
ATOM 1468 C CA . THR A 1 185 ? 5.129 6.655 16.930 1.00 56.12 185 THR A CA 1
ATOM 1469 C C . THR A 1 185 ? 4.510 5.265 16.816 1.00 56.12 185 THR A C 1
ATOM 1471 O O . THR A 1 185 ? 3.355 5.147 16.394 1.00 56.12 185 THR A O 1
ATOM 1474 N N . PRO A 1 186 ? 5.207 4.226 17.306 1.00 47.50 186 PRO A N 1
ATOM 1475 C CA . PRO A 1 186 ? 4.673 2.881 17.488 1.00 47.50 186 PRO A CA 1
ATOM 1476 C C . PRO A 1 186 ? 3.371 2.740 18.302 1.00 47.50 186 PRO A C 1
ATOM 1478 O O . PRO A 1 186 ? 2.962 1.643 18.652 1.00 47.50 186 PRO A O 1
ATOM 1481 N N . GLN A 1 187 ? 2.748 3.837 18.719 1.00 44.62 187 GLN A N 1
ATOM 1482 C CA . GLN A 1 187 ? 1.509 3.849 19.487 1.00 44.62 187 GLN A CA 1
ATOM 1483 C C . GLN A 1 187 ? 0.376 4.569 18.738 1.00 44.62 187 GLN A C 1
ATOM 1485 O O . GLN A 1 187 ? -0.767 4.442 19.156 1.00 44.62 187 GLN A O 1
ATOM 1490 N N . ASN A 1 188 ? 0.680 5.267 17.632 1.00 54.31 188 ASN A N 1
ATOM 1491 C CA . ASN A 1 188 ? -0.252 6.033 16.794 1.00 54.31 188 ASN A CA 1
ATOM 1492 C C . ASN A 1 188 ? 0.015 5.745 15.297 1.00 54.31 188 ASN A C 1
ATOM 1494 O O . ASN A 1 188 ? 0.326 6.641 14.514 1.00 54.31 188 ASN A O 1
ATOM 1498 N N . TYR A 1 189 ? -0.072 4.472 14.905 1.00 54.03 189 TYR A N 1
ATOM 1499 C CA . TYR A 1 189 ? 0.296 3.960 13.572 1.00 54.03 189 TYR A CA 1
ATOM 1500 C C . TYR A 1 189 ? -0.681 4.284 12.429 1.00 54.03 189 TYR A C 1
ATOM 1502 O O . TYR A 1 189 ? -0.457 3.874 11.288 1.00 54.03 189 TYR A O 1
ATOM 1510 N N . GLU A 1 190 ? -1.827 4.891 12.727 1.00 54.41 190 GLU A N 1
ATOM 1511 C CA . GLU A 1 190 ? -2.996 4.901 11.830 1.00 54.41 190 GLU A CA 1
ATOM 1512 C C . GLU A 1 190 ? -2.990 6.043 10.815 1.00 54.41 190 GLU A C 1
ATOM 1514 O O . GLU A 1 190 ? -3.851 6.121 9.934 1.00 54.41 190 GLU A O 1
ATOM 1519 N N . THR A 1 191 ? -2.030 6.953 10.952 1.00 51.00 191 THR A N 1
ATOM 1520 C CA . THR A 1 191 ? -2.259 8.318 10.514 1.00 51.00 191 THR A CA 1
ATOM 1521 C C . THR A 1 191 ? -2.335 8.428 8.997 1.00 51.00 191 THR A C 1
ATOM 1523 O O . THR A 1 191 ? -3.287 9.034 8.516 1.00 51.00 191 THR A O 1
ATOM 1526 N N . ASN A 1 192 ? -1.444 7.774 8.237 1.00 59.25 192 ASN A N 1
ATOM 1527 C CA . ASN A 1 192 ? -1.650 7.526 6.808 1.00 59.25 192 ASN A CA 1
ATOM 1528 C C . ASN A 1 192 ? -0.992 6.212 6.380 1.00 59.25 192 ASN A C 1
ATOM 1530 O O . ASN A 1 192 ? 0.218 6.076 6.514 1.00 59.25 192 ASN A O 1
ATOM 1534 N N . LEU A 1 193 ? -1.799 5.263 5.897 1.00 65.06 193 LEU A N 1
ATOM 1535 C CA . LEU A 1 193 ? -1.352 3.947 5.449 1.00 65.06 193 LEU A CA 1
ATOM 1536 C C . LEU A 1 193 ? -1.466 3.843 3.930 1.00 65.06 193 LEU A C 1
ATOM 1538 O O . LEU A 1 193 ? -2.551 4.078 3.394 1.00 65.06 193 LEU A O 1
ATOM 1542 N N . VAL A 1 194 ? -0.367 3.488 3.267 1.00 64.19 194 VAL A N 1
ATOM 1543 C CA . VAL A 1 194 ? -0.387 2.992 1.882 1.00 64.19 194 VAL A CA 1
ATOM 1544 C C . VAL A 1 194 ? -0.362 1.482 1.936 1.00 64.19 194 VAL A C 1
ATOM 1546 O O . VAL A 1 194 ? 0.477 0.917 2.633 1.00 64.19 194 VAL A O 1
ATOM 1549 N N . MET A 1 195 ? -1.270 0.853 1.208 1.00 72.69 195 MET A N 1
ATOM 1550 C CA . MET A 1 195 ? -1.475 -0.591 1.221 1.00 72.69 195 MET A CA 1
ATOM 1551 C C . MET A 1 195 ? -0.904 -1.175 -0.057 1.00 72.69 195 MET A C 1
ATOM 1553 O O . MET A 1 195 ? -1.304 -0.727 -1.126 1.00 72.69 195 MET A O 1
ATOM 1557 N N . VAL A 1 196 ? 0.007 -2.141 0.023 1.00 70.25 196 VAL A N 1
ATOM 1558 C CA . VAL A 1 196 ? 0.466 -2.860 -1.172 1.00 70.25 196 VAL A CA 1
ATOM 1559 C C . VAL A 1 196 ? 0.098 -4.322 -1.040 1.00 70.25 196 VAL A C 1
ATOM 1561 O O . VAL A 1 196 ? 0.477 -4.956 -0.060 1.00 70.25 196 VAL A O 1
ATOM 1564 N N . GLU A 1 197 ? -0.624 -4.828 -2.033 1.00 78.12 197 GLU A N 1
ATOM 1565 C CA . GLU A 1 197 ? -0.979 -6.238 -2.154 1.00 78.12 197 GLU A CA 1
ATOM 1566 C C . GLU A 1 197 ? -0.196 -6.850 -3.325 1.00 78.12 197 GLU A C 1
ATOM 1568 O O . GLU A 1 197 ? -0.363 -6.450 -4.486 1.00 78.12 197 GLU A O 1
ATOM 1573 N N . ALA A 1 198 ? 0.678 -7.803 -3.012 1.00 75.81 198 ALA A N 1
ATOM 1574 C CA . ALA A 1 198 ? 1.484 -8.539 -3.968 1.00 75.81 198 ALA A CA 1
ATOM 1575 C C . ALA A 1 198 ? 0.700 -9.748 -4.470 1.00 75.81 198 ALA A C 1
ATOM 1577 O O . ALA A 1 198 ? 0.354 -10.655 -3.715 1.00 75.81 198 ALA A O 1
ATOM 1578 N N . LYS A 1 199 ? 0.434 -9.796 -5.774 1.00 83.00 199 LYS A N 1
ATOM 1579 C CA . LYS A 1 199 ? -0.300 -10.905 -6.386 1.00 83.00 199 LYS A CA 1
ATOM 1580 C C . LYS A 1 199 ? 0.546 -11.661 -7.390 1.00 83.00 199 LYS A C 1
ATOM 1582 O O . LYS A 1 199 ? 1.474 -11.139 -8.000 1.00 83.00 199 LYS A O 1
ATOM 1587 N N . ARG A 1 200 ? 0.175 -12.925 -7.585 1.00 79.62 200 ARG A N 1
ATOM 1588 C CA . ARG A 1 200 ? 0.659 -13.726 -8.708 1.00 79.62 200 ARG A CA 1
ATOM 1589 C C . ARG A 1 200 ? 0.122 -13.151 -10.015 1.00 79.62 200 ARG A C 1
ATOM 1591 O O . ARG A 1 200 ? -0.951 -12.540 -10.046 1.00 79.62 200 ARG A O 1
ATOM 1598 N N . VAL A 1 201 ? 0.850 -13.401 -11.099 1.00 72.00 201 VAL A N 1
ATOM 1599 C CA . VAL A 1 201 ? 0.426 -13.022 -12.451 1.00 72.00 201 VAL A CA 1
ATOM 1600 C C . VAL A 1 201 ? -0.982 -13.566 -12.715 1.00 72.00 201 VAL A C 1
ATOM 1602 O O . VAL A 1 201 ? -1.253 -14.741 -12.483 1.00 72.00 201 VAL A O 1
ATOM 1605 N N . GLY A 1 202 ? -1.886 -12.695 -13.169 1.00 69.75 202 GLY A N 1
ATOM 1606 C CA . GLY A 1 202 ? -3.281 -13.046 -13.466 1.00 69.75 202 GLY A CA 1
ATOM 1607 C C . GLY A 1 202 ? -4.255 -12.984 -12.280 1.00 69.75 202 GLY A C 1
ATOM 1608 O O . GLY A 1 202 ? -5.454 -13.090 -12.501 1.00 69.75 202 GLY A O 1
ATOM 1609 N N . ALA A 1 203 ? -3.788 -12.749 -11.047 1.00 78.69 203 ALA A N 1
ATOM 1610 C CA . ALA A 1 203 ? -4.650 -12.652 -9.857 1.00 78.69 203 ALA A CA 1
ATOM 1611 C C . ALA A 1 203 ? -4.956 -11.205 -9.410 1.00 78.69 203 ALA A C 1
ATOM 1613 O O . ALA A 1 203 ? -5.572 -10.994 -8.362 1.00 78.69 203 ALA A O 1
ATOM 1614 N N . LEU A 1 204 ? -4.533 -10.201 -10.184 1.00 79.19 204 LEU A N 1
ATOM 1615 C CA . LEU A 1 204 ? -4.604 -8.786 -9.795 1.00 79.19 204 LEU A CA 1
ATOM 1616 C C . LEU A 1 204 ? -6.026 -8.285 -9.539 1.00 79.19 204 LEU A C 1
ATOM 1618 O O . LEU A 1 204 ? -6.221 -7.515 -8.606 1.00 79.19 204 LEU A O 1
ATOM 1622 N N . ASP A 1 205 ? -7.017 -8.745 -10.300 1.00 76.25 205 ASP A N 1
ATOM 1623 C CA . ASP A 1 205 ? -8.390 -8.251 -10.147 1.00 76.25 205 ASP A CA 1
ATOM 1624 C C . ASP A 1 205 ? -8.997 -8.719 -8.809 1.00 76.25 205 ASP A C 1
ATOM 1626 O O . ASP A 1 205 ? -9.669 -7.952 -8.126 1.00 76.25 205 ASP A O 1
ATOM 1630 N N . SER A 1 206 ? -8.653 -9.930 -8.351 1.00 77.75 206 SER A N 1
ATOM 1631 C CA . SER A 1 206 ? -9.003 -10.397 -6.998 1.00 77.75 206 SER A CA 1
ATOM 1632 C C . SER A 1 206 ? -8.256 -9.621 -5.901 1.00 77.75 206 SER A C 1
ATOM 1634 O O . SER A 1 206 ? -8.821 -9.313 -4.852 1.00 77.75 206 SER A O 1
ATOM 1636 N N . GLY A 1 207 ? -6.998 -9.244 -6.164 1.00 84.75 207 GLY A N 1
ATOM 1637 C CA . GLY A 1 207 ? -6.195 -8.421 -5.262 1.00 84.75 207 GLY A CA 1
ATOM 1638 C C . GLY A 1 207 ? -6.690 -6.985 -5.135 1.00 84.75 207 GLY A C 1
ATOM 1639 O O . GLY A 1 207 ? -6.602 -6.417 -4.052 1.00 84.75 207 GLY A O 1
ATOM 1640 N N . MET A 1 208 ? -7.260 -6.419 -6.202 1.00 90.06 208 MET A N 1
ATOM 1641 C CA . MET A 1 208 ? -7.854 -5.079 -6.206 1.00 90.06 208 MET A CA 1
ATOM 1642 C C . MET A 1 208 ? -8.931 -4.949 -5.133 1.00 90.06 208 MET A C 1
ATOM 1644 O O . MET A 1 208 ? -8.864 -4.046 -4.304 1.00 90.06 208 MET A O 1
ATOM 1648 N N . PHE A 1 209 ? -9.884 -5.878 -5.103 1.00 90.25 209 PHE A N 1
ATOM 1649 C CA . PHE A 1 209 ? -10.980 -5.848 -4.138 1.00 90.25 209 PHE A CA 1
ATOM 1650 C C . PHE A 1 209 ? -10.496 -6.077 -2.700 1.00 90.25 209 PHE A C 1
ATOM 1652 O O . PHE A 1 209 ? -10.946 -5.388 -1.787 1.00 90.25 209 PHE A O 1
ATOM 1659 N N . GLN A 1 210 ? -9.522 -6.967 -2.487 1.00 90.00 210 GLN A N 1
ATOM 1660 C CA . GLN A 1 210 ? -8.911 -7.162 -1.164 1.00 90.00 210 GLN A CA 1
ATOM 1661 C C . GLN A 1 210 ? -8.203 -5.893 -0.671 1.00 90.00 210 GLN A C 1
ATOM 1663 O O . GLN A 1 210 ? -8.439 -5.449 0.454 1.00 90.00 210 GLN A O 1
ATOM 1668 N N . CYS A 1 211 ? -7.397 -5.263 -1.531 1.00 92.50 211 CYS A N 1
ATOM 1669 C CA . CYS A 1 211 ? -6.752 -3.987 -1.236 1.00 92.50 211 CYS A CA 1
ATOM 1670 C C . CYS A 1 211 ? -7.797 -2.912 -0.904 1.00 92.50 211 CYS A C 1
ATOM 1672 O O . CYS A 1 211 ? -7.694 -2.248 0.128 1.00 92.50 211 CYS A O 1
ATOM 1674 N N . LEU A 1 212 ? -8.852 -2.808 -1.720 1.00 93.44 212 LEU A N 1
ATOM 1675 C CA . LEU A 1 212 ? -9.938 -1.852 -1.528 1.00 93.44 212 LEU A CA 1
ATOM 1676 C C . LEU A 1 212 ? -10.647 -2.049 -0.183 1.00 93.44 212 LEU A C 1
ATOM 1678 O O . LEU A 1 212 ? -10.875 -1.069 0.519 1.00 93.44 212 LEU A O 1
ATOM 1682 N N . ALA A 1 213 ? -10.934 -3.291 0.218 1.00 92.50 213 ALA A N 1
ATOM 1683 C CA . ALA A 1 213 ? -11.551 -3.591 1.510 1.00 92.50 213 ALA A CA 1
ATOM 1684 C C . ALA A 1 213 ? -10.695 -3.087 2.677 1.00 92.50 213 ALA A C 1
ATOM 1686 O O . ALA A 1 213 ? -11.191 -2.385 3.559 1.00 92.50 213 ALA A O 1
ATOM 1687 N N . PHE A 1 214 ? -9.390 -3.369 2.671 1.00 91.06 214 PHE A N 1
ATOM 1688 C CA . PHE A 1 214 ? -8.520 -2.864 3.726 1.00 91.06 214 PHE A CA 1
ATOM 1689 C C . PHE A 1 214 ? -8.384 -1.334 3.707 1.00 91.06 214 PHE A C 1
ATOM 1691 O O . PHE A 1 214 ? -8.410 -0.697 4.764 1.00 91.06 214 PHE A O 1
ATOM 1698 N N . MET A 1 215 ? -8.268 -0.722 2.523 1.00 92.50 215 MET A N 1
ATOM 1699 C CA . MET A 1 215 ? -8.265 0.737 2.389 1.00 92.50 215 MET A CA 1
ATOM 1700 C C . MET A 1 215 ? -9.555 1.347 2.948 1.00 92.50 215 MET A C 1
ATOM 1702 O O . MET A 1 215 ? -9.509 2.383 3.612 1.00 92.50 215 MET A O 1
ATOM 1706 N N . ALA A 1 216 ? -10.695 0.695 2.722 1.00 92.62 216 ALA A N 1
ATOM 1707 C CA . ALA A 1 216 ? -11.998 1.145 3.178 1.00 92.62 216 ALA A CA 1
ATOM 1708 C C . ALA A 1 216 ? -12.145 1.093 4.701 1.00 92.62 216 ALA A C 1
ATOM 1710 O O . ALA A 1 216 ? -12.667 2.036 5.294 1.00 92.62 216 ALA A O 1
ATOM 1711 N N . ILE A 1 217 ? -11.620 0.044 5.345 1.00 89.62 217 ILE A N 1
ATOM 1712 C CA . ILE A 1 217 ? -11.549 -0.066 6.812 1.00 89.62 217 ILE A CA 1
ATOM 1713 C C . ILE A 1 217 ? -10.831 1.155 7.399 1.00 89.62 217 ILE A C 1
ATOM 1715 O O . ILE A 1 217 ? -11.317 1.791 8.336 1.00 89.62 217 ILE A O 1
ATOM 1719 N N . ILE A 1 218 ? -9.693 1.523 6.807 1.00 87.75 218 ILE A N 1
ATOM 1720 C CA . ILE A 1 218 ? -8.891 2.670 7.242 1.00 87.75 218 ILE A CA 1
ATOM 1721 C C . ILE A 1 218 ? -9.644 3.971 6.965 1.00 87.75 218 ILE A C 1
ATOM 1723 O O . ILE A 1 218 ? -9.781 4.799 7.860 1.00 87.75 218 ILE A O 1
ATOM 1727 N N . HIS A 1 219 ? -10.180 4.144 5.757 1.00 90.19 219 HIS A N 1
ATOM 1728 C CA . HIS A 1 219 ? -10.962 5.318 5.371 1.00 90.19 219 HIS A CA 1
ATOM 1729 C C . HIS A 1 219 ? -12.147 5.558 6.320 1.00 90.19 219 HIS A C 1
ATOM 1731 O O . HIS A 1 219 ? -12.347 6.675 6.806 1.00 90.19 219 HIS A O 1
ATOM 1737 N N . HIS A 1 220 ? -12.892 4.499 6.645 1.00 89.25 220 HIS A N 1
ATOM 1738 C CA . HIS A 1 220 ? -13.997 4.542 7.593 1.00 89.25 220 HIS A CA 1
ATOM 1739 C C . HIS A 1 220 ? -13.527 4.938 8.997 1.00 89.25 220 HIS A C 1
ATOM 1741 O O . HIS A 1 220 ? -14.126 5.821 9.613 1.00 89.25 220 HIS A O 1
ATOM 1747 N N . ALA A 1 221 ? -12.427 4.353 9.486 1.00 85.38 221 ALA A N 1
ATOM 1748 C CA . ALA A 1 221 ? -11.841 4.736 10.769 1.00 85.38 221 ALA A CA 1
ATOM 1749 C C . ALA A 1 221 ? -11.461 6.228 10.798 1.00 85.38 221 ALA A C 1
ATOM 1751 O O . ALA A 1 221 ? -11.812 6.931 11.748 1.00 85.38 221 ALA A O 1
ATOM 1752 N N . ARG A 1 222 ? -10.854 6.752 9.722 1.00 86.19 222 ARG A N 1
ATOM 1753 C CA . ARG A 1 222 ? -10.511 8.180 9.607 1.00 86.19 222 ARG A CA 1
ATOM 1754 C C . ARG A 1 222 ? -11.738 9.090 9.598 1.00 86.19 222 ARG A C 1
ATOM 1756 O O . ARG A 1 222 ? -11.712 10.142 10.237 1.00 86.19 222 ARG A O 1
ATOM 1763 N N . LYS A 1 223 ? -12.819 8.691 8.912 1.00 88.44 223 LYS A N 1
ATOM 1764 C CA . LYS A 1 223 ? -14.103 9.418 8.927 1.00 88.44 223 LYS A CA 1
ATOM 1765 C C . LYS A 1 223 ? -14.725 9.419 10.320 1.00 88.44 223 LYS A C 1
ATOM 1767 O O . LYS A 1 223 ? -15.095 10.482 10.806 1.00 88.44 223 LYS A O 1
ATOM 1772 N N . LYS A 1 224 ? -14.774 8.265 10.995 1.00 86.94 224 LYS A N 1
ATOM 1773 C CA . LYS A 1 224 ? -15.280 8.146 12.375 1.00 86.94 224 LYS A CA 1
ATOM 1774 C C . LYS A 1 224 ? -14.480 9.017 13.353 1.00 86.94 224 LYS A C 1
ATOM 1776 O O . LYS A 1 224 ? -15.051 9.578 14.282 1.00 86.94 224 LYS A O 1
ATOM 1781 N N . ALA A 1 225 ? -13.176 9.160 13.121 1.00 80.81 225 ALA A N 1
ATOM 1782 C CA . ALA A 1 225 ? -12.282 10.008 13.903 1.00 80.81 225 ALA A CA 1
ATOM 1783 C C . ALA A 1 225 ? -12.324 11.504 13.520 1.00 80.81 225 ALA A C 1
ATOM 1785 O O . ALA A 1 225 ? -11.566 12.288 14.089 1.00 80.81 225 ALA A O 1
ATOM 1786 N N . ASN A 1 226 ? -13.176 11.918 12.572 1.00 82.19 226 ASN A N 1
ATOM 1787 C CA . ASN A 1 226 ? -13.259 13.293 12.061 1.00 82.19 226 ASN A CA 1
ATOM 1788 C C . ASN A 1 226 ? -11.898 13.863 11.610 1.00 82.19 226 ASN A C 1
ATOM 1790 O O . ASN A 1 226 ? -11.595 15.043 11.809 1.00 82.19 226 ASN A O 1
ATOM 1794 N N . MET A 1 227 ? -11.049 13.025 11.008 1.00 80.50 227 MET A N 1
ATOM 1795 C CA . MET A 1 227 ? -9.772 13.479 10.460 1.00 80.50 227 MET A CA 1
ATOM 1796 C C . MET A 1 227 ? -10.003 14.401 9.261 1.00 80.50 227 MET A C 1
ATOM 1798 O O . MET A 1 227 ? -10.839 14.122 8.406 1.00 80.50 227 MET A O 1
ATOM 1802 N N . LYS A 1 228 ? -9.208 15.474 9.155 1.00 80.88 228 LYS A N 1
ATOM 1803 C CA . LYS A 1 228 ? -9.286 16.419 8.024 1.00 80.88 228 LYS A CA 1
ATOM 1804 C C . LYS A 1 228 ? -9.032 15.744 6.675 1.00 80.88 228 LYS A C 1
ATOM 1806 O O . LYS A 1 228 ? -9.706 16.053 5.701 1.00 80.88 228 LYS A O 1
ATOM 1811 N N . ASN A 1 229 ? -8.052 14.840 6.625 1.00 81.75 229 ASN A N 1
ATOM 1812 C CA . ASN A 1 229 ? -7.759 14.037 5.445 1.00 81.75 229 ASN A CA 1
ATOM 1813 C C . ASN A 1 229 ? -8.159 12.582 5.699 1.00 81.75 229 ASN A C 1
ATOM 1815 O O . ASN A 1 229 ? -7.526 11.879 6.489 1.00 81.75 229 ASN A O 1
ATOM 1819 N N . THR A 1 230 ? -9.198 12.133 5.005 1.00 87.62 230 THR A N 1
ATOM 1820 C CA . THR A 1 230 ? -9.682 10.750 5.058 1.00 87.62 230 THR A CA 1
ATOM 1821 C C . THR A 1 230 ? -9.246 9.935 3.842 1.00 87.62 230 THR A C 1
ATOM 1823 O O . THR A 1 230 ? -9.560 8.750 3.778 1.00 87.62 230 THR A O 1
ATOM 1826 N N . SER A 1 231 ? -8.504 10.521 2.895 1.00 89.31 231 SER A N 1
ATOM 1827 C CA . SER A 1 231 ? -8.107 9.840 1.659 1.00 89.31 231 SER A CA 1
ATOM 1828 C C . SER A 1 231 ? -7.076 8.744 1.920 1.00 89.31 231 SER A C 1
ATOM 1830 O O . SER A 1 231 ? -6.111 8.958 2.653 1.00 89.31 231 SER A O 1
ATOM 1832 N N . VAL A 1 232 ? -7.237 7.581 1.297 1.00 90.94 232 VAL A N 1
ATOM 1833 C CA . VAL A 1 232 ? -6.345 6.423 1.478 1.00 90.94 232 VAL A CA 1
ATOM 1834 C C . VAL A 1 232 ? -5.791 6.001 0.126 1.00 90.94 232 VAL A C 1
ATOM 1836 O O . VAL A 1 232 ? -6.542 5.940 -0.843 1.00 90.94 232 VAL A O 1
ATOM 1839 N N . TYR A 1 233 ? -4.495 5.695 0.067 1.00 92.81 233 TYR A N 1
ATOM 1840 C CA . TYR A 1 233 ? -3.839 5.174 -1.131 1.00 92.81 233 TYR A CA 1
ATOM 1841 C C . TYR A 1 233 ? -3.591 3.672 -0.999 1.00 92.81 233 TYR A C 1
ATOM 1843 O O . TYR A 1 233 ? -3.265 3.173 0.079 1.00 92.81 233 TYR A O 1
ATOM 1851 N N . GLY A 1 234 ? -3.723 2.959 -2.107 1.00 94.06 234 GLY A N 1
ATOM 1852 C CA . GLY A 1 234 ? -3.422 1.541 -2.216 1.00 94.06 234 GLY A CA 1
ATOM 1853 C C . GLY A 1 234 ? -2.777 1.221 -3.550 1.00 94.06 234 GLY A C 1
ATOM 1854 O O . GLY A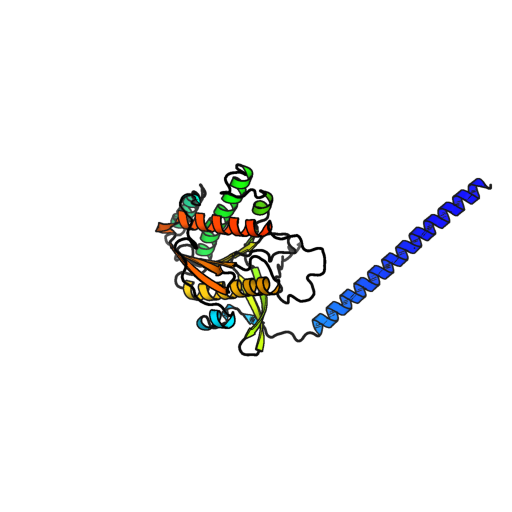 1 234 ? -2.812 2.012 -4.493 1.00 94.06 234 GLY A O 1
ATOM 1855 N N . ILE A 1 235 ? -2.125 0.072 -3.598 1.00 94.81 235 ILE A N 1
ATOM 1856 C CA . ILE A 1 235 ? -1.368 -0.420 -4.735 1.00 94.81 235 ILE A CA 1
ATOM 1857 C C . ILE A 1 235 ? -1.609 -1.919 -4.815 1.00 94.81 235 ILE A C 1
ATOM 1859 O O . ILE A 1 235 ? -1.434 -2.645 -3.839 1.00 94.81 235 ILE A O 1
ATOM 1863 N N . VAL A 1 236 ? -1.959 -2.397 -5.999 1.00 94.62 236 VAL A N 1
ATOM 1864 C CA . VAL A 1 236 ? -2.005 -3.828 -6.292 1.00 94.62 236 VAL A CA 1
ATOM 1865 C C . VAL A 1 236 ? -1.031 -4.112 -7.414 1.00 94.62 236 VAL A C 1
ATOM 1867 O O . VAL A 1 236 ? -1.055 -3.451 -8.455 1.00 94.62 236 VAL A O 1
ATOM 1870 N N . THR A 1 237 ? -0.118 -5.053 -7.183 1.00 94.25 237 THR A N 1
ATOM 1871 C CA . THR A 1 237 ? 1.000 -5.271 -8.099 1.00 94.25 237 THR A CA 1
ATOM 1872 C C . THR A 1 237 ? 1.453 -6.721 -8.140 1.00 94.25 237 THR A C 1
ATOM 1874 O O . THR A 1 237 ? 1.436 -7.436 -7.144 1.00 94.25 237 THR A O 1
ATOM 1877 N N . ASP A 1 238 ? 1.882 -7.150 -9.322 1.00 91.44 238 ASP A N 1
ATOM 1878 C CA . ASP A 1 238 ? 2.603 -8.406 -9.550 1.00 91.44 238 ASP A CA 1
ATOM 1879 C C . ASP A 1 238 ? 4.070 -8.121 -9.912 1.00 91.44 238 ASP A C 1
ATOM 1881 O O . ASP A 1 238 ? 4.709 -8.875 -10.640 1.00 91.44 238 ASP A O 1
ATOM 1885 N N . SER A 1 239 ? 4.603 -6.983 -9.455 1.00 91.50 239 SER A N 1
ATOM 1886 C CA . SER A 1 239 ? 5.886 -6.372 -9.837 1.00 91.50 239 SER A CA 1
ATOM 1887 C C . SER A 1 239 ? 5.962 -5.833 -11.276 1.00 91.50 239 SER A C 1
ATOM 1889 O O . SER A 1 239 ? 6.763 -4.932 -11.542 1.00 91.50 239 SER A O 1
ATOM 1891 N N . PHE A 1 240 ? 5.124 -6.307 -12.206 1.00 92.31 240 PHE A N 1
ATOM 1892 C CA . PHE A 1 240 ? 5.163 -5.918 -13.621 1.00 92.31 240 PHE A CA 1
ATOM 1893 C C . PHE A 1 240 ? 4.016 -4.984 -14.022 1.00 92.31 240 PHE A C 1
ATOM 1895 O O . PHE A 1 240 ? 4.229 -4.051 -14.803 1.00 92.31 240 PHE A O 1
ATOM 1902 N N . ARG A 1 241 ? 2.810 -5.201 -13.500 1.00 94.12 241 ARG A N 1
ATOM 1903 C CA . ARG A 1 241 ? 1.653 -4.299 -13.569 1.00 94.12 241 ARG A CA 1
ATOM 1904 C C . ARG A 1 241 ? 1.433 -3.687 -12.189 1.00 94.12 241 ARG A C 1
ATOM 1906 O O . ARG A 1 241 ? 1.486 -4.388 -11.189 1.00 94.12 241 ARG A O 1
ATOM 1913 N N . TRP A 1 242 ? 1.182 -2.384 -12.172 1.00 95.06 242 TRP A N 1
ATOM 1914 C CA . TRP A 1 242 ? 0.965 -1.588 -10.971 1.00 95.06 242 TRP A CA 1
ATOM 1915 C C . TRP A 1 242 ? -0.371 -0.862 -11.105 1.00 95.06 242 TRP A C 1
ATOM 1917 O O . TRP A 1 242 ? -0.496 0.053 -11.923 1.00 95.06 242 TRP A O 1
ATOM 1927 N N . ASP A 1 243 ? -1.357 -1.282 -10.320 1.00 95.19 243 ASP A N 1
ATOM 1928 C CA . ASP A 1 243 ? -2.658 -0.632 -10.212 1.00 95.19 243 ASP A CA 1
ATOM 1929 C C . ASP A 1 243 ? -2.641 0.231 -8.948 1.00 95.19 243 ASP A C 1
ATOM 1931 O O . ASP A 1 243 ? -2.656 -0.280 -7.830 1.00 95.19 243 ASP A O 1
ATOM 1935 N N . PHE A 1 244 ? -2.556 1.545 -9.132 1.00 95.12 244 PHE A N 1
ATOM 1936 C CA . PHE A 1 244 ? -2.647 2.515 -8.048 1.00 95.12 244 PHE A CA 1
ATOM 1937 C C . PHE A 1 244 ? -4.109 2.847 -7.804 1.00 95.12 244 PHE A C 1
ATOM 1939 O O . PHE A 1 244 ? -4.847 3.086 -8.757 1.00 95.12 244 PHE A O 1
ATOM 1946 N N . ILE A 1 245 ? -4.503 2.887 -6.539 1.00 95.38 245 ILE A N 1
ATOM 1947 C CA . ILE A 1 245 ? -5.876 3.099 -6.095 1.00 95.38 245 ILE A CA 1
ATOM 1948 C C . ILE A 1 245 ? -5.876 4.252 -5.094 1.00 95.38 245 ILE A C 1
ATOM 1950 O O . ILE A 1 245 ? -5.001 4.342 -4.230 1.00 95.38 245 ILE A O 1
ATOM 1954 N N . GLN A 1 246 ? -6.869 5.128 -5.177 1.00 94.88 246 GLN A N 1
ATOM 1955 C CA . GLN A 1 246 ? -7.113 6.155 -4.171 1.00 94.88 246 GLN A CA 1
ATOM 1956 C C . GLN A 1 246 ? -8.585 6.148 -3.787 1.00 94.88 246 GLN A C 1
ATOM 1958 O O . GLN A 1 246 ? -9.433 6.339 -4.649 1.00 94.88 246 GLN A O 1
ATOM 1963 N N . ILE A 1 247 ? -8.880 5.992 -2.495 1.00 95.19 247 ILE A N 1
ATOM 1964 C CA . ILE A 1 247 ? -10.177 6.376 -1.934 1.00 95.19 247 ILE A CA 1
ATOM 1965 C C . ILE A 1 247 ? -10.089 7.860 -1.580 1.00 95.19 247 ILE A C 1
ATOM 1967 O O . ILE A 1 247 ? -9.257 8.256 -0.761 1.00 95.19 247 ILE A O 1
ATOM 1971 N N . ARG A 1 248 ? -10.931 8.680 -2.205 1.00 93.62 248 ARG A N 1
ATOM 1972 C CA . ARG A 1 248 ? -11.084 10.115 -1.949 1.00 93.62 248 ARG A CA 1
ATOM 1973 C C . ARG A 1 248 ? -11.878 10.359 -0.662 1.00 93.62 248 ARG A C 1
ATOM 1975 O O . ARG A 1 248 ? -12.552 9.479 -0.128 1.00 93.62 248 ARG A O 1
ATOM 1982 N N . GLY A 1 249 ? -11.854 11.597 -0.167 1.00 91.94 249 GLY A N 1
ATOM 1983 C CA . GLY A 1 249 ? -12.565 11.965 1.063 1.00 91.94 249 GLY A CA 1
ATOM 1984 C C . GLY A 1 249 ? -14.090 11.775 1.016 1.00 91.94 249 GLY A C 1
ATOM 1985 O O . GLY A 1 249 ? -14.715 11.550 2.053 1.00 91.94 249 GLY A O 1
ATOM 1986 N N . ASN A 1 250 ? -14.677 11.801 -0.182 1.00 94.25 250 ASN A N 1
ATOM 1987 C CA . ASN A 1 250 ? -16.099 11.565 -0.452 1.00 94.25 250 ASN A CA 1
ATOM 1988 C C . ASN A 1 250 ? -16.473 10.071 -0.578 1.00 94.25 250 ASN A C 1
ATOM 1990 O O . ASN A 1 250 ? -17.614 9.776 -0.922 1.00 94.25 250 ASN A O 1
ATOM 1994 N N . SER A 1 251 ? -15.553 9.146 -0.278 1.00 96.19 251 SER A N 1
ATOM 1995 C CA . SER A 1 251 ? -15.753 7.692 -0.400 1.00 96.19 251 SER A CA 1
ATOM 1996 C C . SER A 1 251 ? -15.891 7.186 -1.845 1.00 96.19 251 SER A C 1
ATOM 1998 O O . SER A 1 251 ? -16.338 6.063 -2.067 1.00 96.19 251 SER A O 1
ATOM 2000 N N . GLU A 1 252 ? -15.458 7.969 -2.835 1.00 97.19 252 GLU A N 1
ATOM 2001 C CA . GLU A 1 252 ? -15.212 7.458 -4.186 1.00 97.19 252 GLU A CA 1
ATOM 2002 C C . GLU A 1 252 ? -13.818 6.842 -4.280 1.00 97.19 252 GLU A C 1
ATOM 2004 O O . GLU A 1 252 ? -12.863 7.405 -3.740 1.00 97.19 252 GLU A O 1
ATOM 2009 N N . TYR A 1 253 ? -13.678 5.721 -4.983 1.00 96.25 253 TYR A N 1
ATOM 2010 C CA . TYR A 1 253 ? -12.378 5.166 -5.336 1.00 96.25 253 TYR A CA 1
ATOM 2011 C C . TYR A 1 253 ? -12.086 5.340 -6.822 1.00 96.25 253 TYR A C 1
ATOM 2013 O O . TYR A 1 253 ? -12.967 5.200 -7.666 1.00 96.25 253 TYR A O 1
ATOM 2021 N N . ILE A 1 254 ? -10.823 5.622 -7.126 1.00 96.19 254 ILE A N 1
ATOM 2022 C CA . ILE A 1 254 ? -10.298 5.709 -8.487 1.00 96.19 254 ILE A CA 1
ATOM 2023 C C . ILE A 1 254 ? -9.088 4.806 -8.642 1.00 96.19 254 ILE A C 1
ATOM 2025 O O . ILE A 1 254 ? -8.344 4.594 -7.682 1.00 96.19 254 ILE A O 1
ATOM 2029 N N . THR A 1 255 ? -8.865 4.326 -9.863 1.00 95.06 255 THR A N 1
ATOM 2030 C CA . THR A 1 255 ? -7.743 3.442 -10.184 1.00 95.06 255 THR A CA 1
ATOM 2031 C C . THR A 1 255 ? -6.975 3.957 -11.394 1.00 95.06 255 THR A C 1
ATOM 2033 O O . THR A 1 255 ? -7.563 4.399 -12.380 1.00 95.06 255 THR A O 1
ATOM 2036 N N . ARG A 1 256 ? -5.643 3.863 -11.361 1.00 94.88 256 ARG A N 1
ATOM 2037 C CA . ARG A 1 256 ? -4.789 4.110 -12.527 1.00 94.88 256 ARG A CA 1
ATOM 2038 C C . ARG A 1 256 ? -3.715 3.042 -12.660 1.00 94.88 256 ARG A C 1
ATOM 2040 O O . ARG A 1 256 ? -3.020 2.705 -11.705 1.00 94.88 256 ARG A O 1
ATOM 2047 N N . ARG A 1 257 ? -3.581 2.516 -13.876 1.00 94.50 257 ARG A N 1
ATOM 2048 C CA . ARG A 1 257 ? -2.750 1.353 -14.189 1.00 94.50 257 ARG A CA 1
ATOM 2049 C C . ARG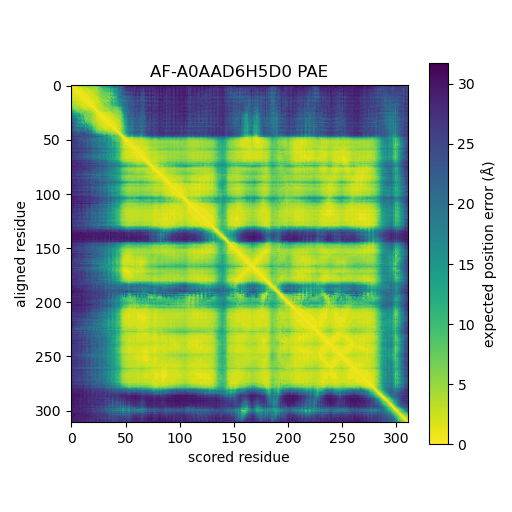 A 1 257 ? -1.501 1.733 -14.964 1.00 94.50 257 ARG A C 1
ATOM 2051 O O . ARG A 1 257 ? -1.576 2.400 -15.994 1.00 94.50 257 ARG A O 1
ATOM 2058 N N . TYR A 1 258 ? -0.369 1.195 -14.530 1.00 95.69 258 TYR A N 1
ATOM 2059 C CA . TYR A 1 258 ? 0.911 1.306 -15.216 1.00 95.69 258 TYR A CA 1
ATOM 2060 C C . TYR A 1 258 ? 1.554 -0.067 -15.413 1.00 95.69 258 TYR A C 1
ATOM 2062 O O . TYR A 1 258 ? 1.284 -1.030 -14.697 1.00 95.69 258 TYR A O 1
ATOM 2070 N N . ARG A 1 259 ? 2.436 -0.161 -16.411 1.00 95.62 259 ARG A N 1
ATOM 2071 C CA . ARG A 1 259 ? 3.270 -1.341 -16.661 1.00 95.62 259 ARG A CA 1
ATOM 2072 C C . ARG A 1 259 ? 4.736 -0.973 -16.512 1.00 95.62 259 ARG A C 1
ATOM 2074 O O . ARG A 1 259 ? 5.203 -0.071 -17.208 1.00 95.62 259 ARG A O 1
ATOM 2081 N N . TRP A 1 260 ? 5.457 -1.716 -15.674 1.00 94.81 260 TRP A N 1
ATOM 2082 C CA . TRP A 1 260 ? 6.874 -1.511 -15.363 1.00 94.81 260 TRP A CA 1
ATOM 2083 C C . TRP A 1 260 ? 7.721 -1.349 -16.626 1.00 94.81 260 TRP A C 1
ATOM 2085 O O . TRP A 1 260 ? 8.420 -0.351 -16.777 1.00 94.81 260 TRP A O 1
ATOM 2095 N N . LYS A 1 261 ? 7.553 -2.264 -17.592 1.00 93.69 261 LYS A N 1
ATOM 2096 C CA . LYS A 1 261 ? 8.288 -2.283 -18.869 1.00 93.69 261 LYS A CA 1
ATOM 2097 C C . LYS A 1 261 ? 8.292 -0.941 -19.612 1.00 93.69 261 LYS A C 1
ATOM 2099 O O . LYS A 1 261 ? 9.282 -0.612 -20.251 1.00 93.69 261 LYS A O 1
ATOM 2104 N N . TYR A 1 262 ? 7.196 -0.185 -19.546 1.00 95.69 262 TYR A N 1
ATOM 2105 C CA . TYR A 1 262 ? 7.016 1.035 -20.341 1.00 95.69 262 TYR A CA 1
ATOM 2106 C C . TYR A 1 262 ? 7.018 2.311 -19.503 1.00 95.69 262 TYR A C 1
ATOM 2108 O O . TYR A 1 262 ? 7.208 3.398 -20.041 1.00 95.69 262 TYR A O 1
ATO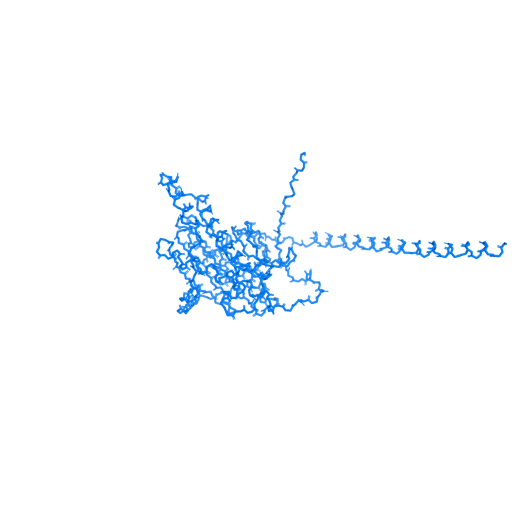M 2116 N N . ARG A 1 263 ? 6.729 2.195 -18.204 1.00 96.38 263 ARG A N 1
ATOM 2117 C CA . ARG A 1 263 ? 6.395 3.330 -17.337 1.00 96.38 263 ARG A CA 1
ATOM 2118 C C . ARG A 1 263 ? 7.112 3.280 -15.982 1.00 96.38 263 ARG A C 1
ATOM 2120 O O . ARG A 1 263 ? 6.603 3.824 -15.009 1.00 96.38 263 ARG A O 1
ATOM 2127 N N . LYS A 1 264 ? 8.280 2.627 -15.896 1.00 95.69 264 LYS A N 1
ATOM 2128 C CA . LYS A 1 264 ? 9.072 2.498 -14.652 1.00 95.69 264 LYS A CA 1
ATOM 2129 C C . LYS A 1 264 ? 9.330 3.837 -13.951 1.00 95.69 264 LYS A C 1
ATOM 2131 O O . LYS A 1 264 ? 9.130 3.931 -12.746 1.00 95.69 264 LYS A O 1
ATOM 2136 N N . VAL A 1 265 ? 9.679 4.886 -14.701 1.00 95.69 265 VAL A N 1
ATOM 2137 C CA . VAL A 1 265 ? 9.924 6.224 -14.133 1.00 95.69 265 VAL A CA 1
ATOM 2138 C C . VAL A 1 265 ? 8.635 6.814 -13.553 1.00 95.69 265 VAL A C 1
ATOM 2140 O O . VAL A 1 265 ? 8.647 7.325 -12.439 1.00 95.69 265 VAL A O 1
ATOM 2143 N N . GLN A 1 266 ? 7.499 6.684 -14.251 1.00 95.62 266 GLN A N 1
ATOM 2144 C CA . GLN A 1 266 ? 6.200 7.139 -13.741 1.00 95.62 266 GLN A CA 1
ATOM 2145 C C . GLN A 1 266 ? 5.769 6.361 -12.491 1.00 95.62 266 GLN A C 1
ATOM 2147 O O . GLN A 1 266 ? 5.239 6.961 -11.564 1.00 95.62 266 GLN A O 1
ATOM 2152 N N . ILE A 1 267 ? 6.008 5.046 -12.447 1.00 96.38 267 ILE A N 1
ATOM 2153 C CA . ILE A 1 267 ? 5.700 4.201 -11.282 1.00 96.38 267 ILE A CA 1
ATOM 2154 C C . ILE A 1 267 ? 6.502 4.668 -10.066 1.00 96.38 267 ILE A C 1
ATOM 2156 O O . ILE A 1 267 ? 5.915 4.931 -9.021 1.00 96.38 267 ILE A O 1
ATOM 2160 N N . VAL A 1 268 ? 7.822 4.823 -10.211 1.00 95.50 268 VAL A N 1
ATOM 2161 C CA . VAL A 1 268 ? 8.694 5.305 -9.128 1.00 95.50 268 VAL A CA 1
ATOM 2162 C C . VAL A 1 268 ? 8.312 6.720 -8.695 1.00 95.50 268 VAL A C 1
ATOM 2164 O O . VAL A 1 268 ? 8.214 6.981 -7.501 1.00 95.50 268 VAL A O 1
ATOM 2167 N N . SER A 1 269 ? 8.017 7.614 -9.640 1.00 94.06 269 SER A N 1
ATOM 216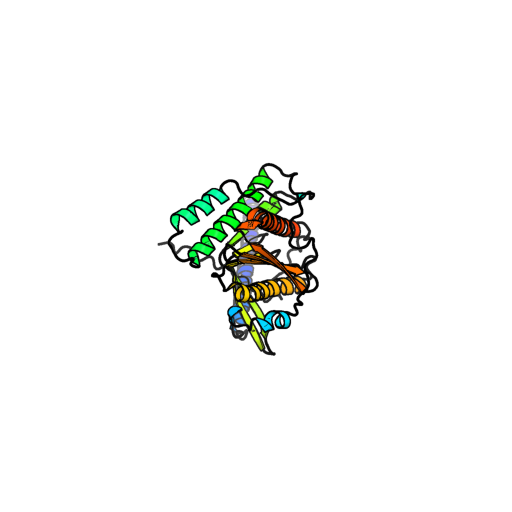8 C CA . SER A 1 269 ? 7.588 8.987 -9.330 1.00 94.06 269 SER A CA 1
ATOM 2169 C C . SER A 1 269 ? 6.254 9.023 -8.590 1.00 94.06 269 SER A C 1
ATOM 2171 O O . SER A 1 269 ? 6.086 9.791 -7.647 1.00 94.06 269 SER A O 1
ATOM 2173 N N . LEU A 1 270 ? 5.308 8.153 -8.949 1.00 93.62 270 LEU A N 1
ATOM 2174 C CA . LEU A 1 270 ? 4.031 8.069 -8.249 1.00 93.62 270 LEU A CA 1
ATOM 2175 C C . LEU A 1 270 ? 4.177 7.458 -6.849 1.00 93.62 270 LEU A C 1
ATOM 2177 O O . LEU A 1 270 ? 3.543 7.945 -5.917 1.00 93.62 270 LEU A O 1
ATOM 2181 N N . LEU A 1 271 ? 5.040 6.451 -6.674 1.00 93.38 271 LEU A N 1
ATOM 2182 C CA . LEU A 1 271 ? 5.415 5.948 -5.347 1.00 93.38 271 LEU A CA 1
ATOM 2183 C C . LEU A 1 271 ? 6.005 7.068 -4.487 1.00 93.38 271 LEU A C 1
ATOM 2185 O O . LEU A 1 271 ? 5.550 7.278 -3.366 1.00 93.38 271 LEU A O 1
ATOM 2189 N N . TYR A 1 272 ? 6.953 7.826 -5.040 1.00 90.50 272 TYR A N 1
ATOM 2190 C CA . TYR A 1 272 ? 7.580 8.965 -4.375 1.00 90.50 272 TYR A CA 1
ATOM 2191 C C . TYR A 1 272 ? 6.533 10.001 -3.934 1.00 90.50 272 TYR A C 1
ATOM 2193 O O . TYR A 1 272 ? 6.460 10.342 -2.755 1.00 90.50 272 TYR A O 1
ATOM 2201 N N . LYS A 1 273 ? 5.646 10.419 -4.846 1.00 87.69 273 LYS A N 1
ATOM 2202 C CA . LYS A 1 273 ? 4.540 11.352 -4.569 1.00 87.69 273 LYS A CA 1
ATOM 2203 C C . LYS A 1 273 ? 3.582 10.835 -3.496 1.00 87.69 273 LYS A C 1
ATOM 2205 O O . LYS A 1 273 ? 3.146 11.598 -2.632 1.00 87.69 273 LYS A O 1
ATOM 2210 N N . ILE A 1 274 ? 3.239 9.547 -3.524 1.00 88.50 274 ILE A N 1
ATOM 2211 C CA . ILE A 1 274 ? 2.374 8.927 -2.511 1.00 88.50 274 ILE A CA 1
ATOM 2212 C C . ILE A 1 274 ? 3.071 8.927 -1.146 1.00 88.50 274 ILE A C 1
ATOM 2214 O O . ILE A 1 274 ? 2.443 9.268 -0.141 1.00 88.50 274 ILE A O 1
ATOM 2218 N N . PHE A 1 275 ? 4.360 8.586 -1.088 1.00 87.00 275 PHE A N 1
ATOM 2219 C CA . PHE A 1 275 ? 5.134 8.601 0.154 1.00 87.00 275 PHE A CA 1
ATOM 2220 C C . PHE A 1 275 ? 5.235 10.020 0.716 1.00 87.00 275 PHE A C 1
ATOM 2222 O O . PHE A 1 275 ? 4.986 10.238 1.901 1.00 87.00 275 PHE A O 1
ATOM 2229 N N . GLU A 1 276 ? 5.506 10.996 -0.144 1.00 81.88 276 GLU A N 1
ATOM 2230 C CA . GLU A 1 276 ? 5.548 12.405 0.218 1.00 81.88 276 GLU A CA 1
ATOM 2231 C C . GLU A 1 276 ? 4.187 12.890 0.736 1.00 81.88 276 GLU A C 1
ATOM 2233 O O . GLU A 1 276 ? 4.116 13.464 1.820 1.00 81.88 276 GLU A O 1
ATOM 2238 N N . THR A 1 277 ? 3.086 12.593 0.040 1.00 80.31 277 THR A N 1
ATOM 2239 C CA . THR A 1 277 ? 1.718 12.952 0.471 1.00 80.31 277 THR A CA 1
ATOM 2240 C C . THR A 1 277 ? 1.364 12.323 1.823 1.00 80.31 277 THR A C 1
ATOM 2242 O O . THR A 1 277 ? 0.715 12.943 2.676 1.00 80.31 277 THR A O 1
ATOM 2245 N N . THR A 1 278 ? 1.821 11.087 2.032 1.00 75.12 278 THR A N 1
ATOM 2246 C CA . THR A 1 278 ? 1.689 10.360 3.296 1.00 75.12 278 THR A CA 1
ATOM 2247 C C . THR A 1 278 ? 2.445 11.106 4.398 1.00 75.12 278 THR A C 1
ATOM 2249 O O . THR A 1 278 ? 1.847 11.411 5.423 1.00 75.12 278 THR A O 1
ATOM 2252 N N . ALA A 1 279 ? 3.696 11.522 4.175 1.00 73.56 279 ALA A N 1
ATOM 2253 C CA . ALA A 1 279 ? 4.428 12.363 5.127 1.00 73.56 279 ALA A CA 1
ATOM 2254 C C . ALA A 1 279 ? 3.761 13.731 5.358 1.00 73.56 279 ALA A C 1
ATOM 2256 O O . ALA A 1 279 ? 3.693 14.179 6.498 1.00 73.56 279 ALA A O 1
ATOM 2257 N N . HIS A 1 280 ? 3.209 14.384 4.333 1.00 69.88 280 HIS A N 1
ATOM 2258 C CA . HIS A 1 280 ? 2.569 15.702 4.461 1.00 69.88 280 HIS A CA 1
ATOM 2259 C C . HIS A 1 280 ? 1.352 15.698 5.373 1.00 69.88 280 HIS A C 1
ATOM 2261 O O . HIS A 1 280 ? 1.117 16.634 6.137 1.00 69.88 280 HIS A O 1
ATOM 2267 N N . SER A 1 281 ? 0.583 14.619 5.328 1.00 61.72 281 SER A N 1
ATOM 2268 C CA . SER A 1 281 ? -0.603 14.470 6.161 1.00 61.72 281 SER A CA 1
ATOM 2269 C C . SER A 1 281 ? -0.264 14.322 7.662 1.00 61.72 281 SER A C 1
ATOM 2271 O O . SER A 1 281 ? -1.178 14.309 8.486 1.00 61.72 281 SER A O 1
ATOM 2273 N N . SER A 1 282 ? 1.029 14.257 8.026 1.00 54.16 282 SER A N 1
ATOM 2274 C CA . SER A 1 282 ? 1.548 14.265 9.405 1.00 54.16 282 SER A CA 1
ATOM 2275 C C . SER A 1 282 ? 1.679 15.660 10.027 1.00 54.16 282 SER A C 1
ATOM 2277 O O . SER A 1 282 ? 1.440 15.814 11.222 1.00 54.16 282 SER A O 1
ATOM 2279 N N . SER A 1 283 ? 2.011 16.689 9.239 1.00 47.88 283 SER A N 1
ATOM 2280 C CA . SER A 1 283 ? 2.347 18.030 9.747 1.00 47.88 283 SER A CA 1
ATOM 2281 C C . SER A 1 283 ? 1.116 18.902 10.023 1.00 47.88 283 SER A C 1
ATOM 2283 O O . SER A 1 283 ? 1.184 19.867 10.782 1.00 47.88 283 SER A O 1
ATOM 2285 N N . ILE A 1 284 ? -0.030 18.550 9.429 1.00 48.78 284 ILE A N 1
ATOM 2286 C CA . ILE A 1 284 ? -1.289 19.313 9.503 1.00 48.78 284 ILE A CA 1
ATOM 2287 C C . ILE A 1 284 ? -2.184 18.833 10.664 1.00 48.78 284 ILE A C 1
ATOM 2289 O O . ILE A 1 284 ? -3.215 19.448 10.965 1.00 48.78 284 ILE A O 1
ATOM 2293 N N . GLN A 1 285 ? -1.808 17.751 11.353 1.00 44.78 285 GLN A N 1
ATOM 2294 C CA . GLN A 1 285 ? -2.549 17.277 12.518 1.00 44.78 285 GLN A CA 1
ATOM 2295 C C . GLN A 1 285 ? -2.077 17.996 13.788 1.00 44.78 285 GLN A C 1
ATOM 2297 O O . GLN A 1 285 ? -0.937 17.790 14.208 1.00 44.78 285 GLN A O 1
ATOM 2302 N N . PRO A 1 286 ? -2.923 18.816 14.447 1.00 35.41 286 PRO A N 1
ATOM 2303 C CA . PRO A 1 286 ? -2.614 19.245 15.803 1.00 35.41 286 PRO A CA 1
ATOM 2304 C C . PRO A 1 286 ? -2.490 17.991 16.670 1.00 35.41 286 PRO A C 1
ATOM 2306 O O . PRO A 1 286 ? -3.371 17.130 16.620 1.00 35.41 286 PRO A O 1
ATOM 2309 N N . GLN A 1 287 ? -1.411 17.883 17.455 1.00 34.25 287 GLN A N 1
ATOM 2310 C CA . GLN A 1 287 ? -1.317 16.852 18.487 1.00 34.25 287 GLN A CA 1
ATOM 2311 C C . GLN A 1 287 ? -2.609 16.893 19.312 1.00 34.25 287 GLN A C 1
ATOM 2313 O O . GLN A 1 287 ? -2.872 17.914 19.959 1.00 34.25 287 GLN A O 1
ATOM 2318 N N . PRO A 1 288 ? -3.431 15.828 19.327 1.00 37.62 288 PRO A N 1
ATOM 2319 C CA . PRO A 1 288 ? -4.529 15.783 20.264 1.00 37.62 288 PRO A CA 1
ATOM 2320 C C . PRO A 1 288 ? -3.898 15.749 21.651 1.00 37.62 288 PRO A C 1
ATOM 2322 O O . PRO A 1 288 ? -3.031 14.915 21.932 1.00 37.62 288 PRO A O 1
ATOM 2325 N N . GLN A 1 289 ? -4.324 16.670 22.516 1.00 31.78 289 GLN A N 1
ATOM 2326 C CA . GLN A 1 289 ? -4.064 16.579 23.944 1.00 31.78 289 GLN A CA 1
ATOM 2327 C C . GLN A 1 289 ? -4.271 15.132 24.393 1.00 31.78 289 GLN A C 1
ATOM 2329 O O . GLN A 1 289 ? -5.288 14.517 24.073 1.00 31.78 289 GLN A O 1
ATOM 2334 N N . ARG A 1 290 ? -3.286 14.614 25.133 1.00 35.59 290 ARG A N 1
ATOM 2335 C CA . ARG A 1 290 ? -3.279 13.328 25.841 1.00 35.59 290 ARG A CA 1
ATOM 2336 C C . ARG A 1 290 ? -4.605 13.072 26.576 1.00 35.59 290 ARG A C 1
ATOM 2338 O O . ARG A 1 290 ? -4.695 13.281 27.781 1.00 35.59 290 ARG A O 1
ATOM 2345 N N . LYS A 1 291 ? -5.631 12.588 25.886 1.00 32.19 291 LYS A N 1
ATOM 2346 C CA . LYS A 1 291 ? -6.837 12.023 26.489 1.00 32.19 291 LYS A CA 1
ATOM 2347 C C . LYS A 1 291 ? -7.288 10.825 25.659 1.00 32.19 291 LYS A C 1
ATOM 2349 O O . LYS A 1 291 ? -8.001 10.951 24.678 1.00 32.19 291 LYS A O 1
ATOM 2354 N N . ARG A 1 292 ? -6.846 9.656 26.131 1.00 32.69 292 ARG A N 1
ATOM 2355 C CA . ARG A 1 292 ? -7.650 8.428 26.203 1.00 32.69 292 ARG A CA 1
ATOM 2356 C C . ARG A 1 292 ? -8.240 7.932 24.869 1.00 32.69 292 ARG A C 1
ATOM 2358 O O . ARG A 1 292 ? -9.431 7.682 24.770 1.00 32.69 292 ARG A O 1
ATOM 2365 N N . TRP A 1 293 ? -7.376 7.638 23.897 1.00 36.66 293 TRP A N 1
ATOM 2366 C CA . TRP A 1 293 ? -7.684 6.789 22.730 1.00 36.66 293 TRP A CA 1
ATOM 2367 C C . TRP A 1 293 ? -7.748 5.287 23.098 1.00 36.66 293 TRP A C 1
ATOM 2369 O O . TRP A 1 293 ? -7.070 4.453 22.509 1.00 36.66 293 TRP A O 1
ATOM 2379 N N . ARG A 1 294 ? -8.527 4.928 24.130 1.00 32.12 294 ARG A N 1
ATOM 2380 C CA . ARG A 1 294 ? -8.858 3.522 24.470 1.00 32.12 294 ARG A CA 1
ATOM 2381 C C . ARG A 1 294 ? -10.351 3.262 24.682 1.00 32.12 294 ARG A C 1
ATOM 2383 O O . ARG A 1 294 ? -10.727 2.137 24.986 1.00 32.12 294 ARG A O 1
ATOM 2390 N N . GLU A 1 295 ? -11.209 4.255 24.488 1.00 30.69 295 GLU A N 1
ATOM 2391 C CA . GLU A 1 295 ? -12.660 4.060 24.499 1.00 30.69 295 GLU A CA 1
ATOM 2392 C C . GLU A 1 295 ? -13.224 4.515 23.150 1.00 30.69 295 GLU A C 1
ATOM 2394 O O . GLU A 1 295 ? -13.408 5.705 22.921 1.00 30.69 295 GLU A O 1
ATOM 2399 N N . GLY A 1 296 ? -13.467 3.561 22.239 1.00 29.91 296 GLY A N 1
ATOM 2400 C CA . GLY A 1 296 ? -14.407 3.754 21.123 1.00 29.91 296 GLY A CA 1
ATOM 2401 C C . GLY A 1 296 ? -13.933 3.452 19.692 1.00 29.91 296 GLY A C 1
ATOM 2402 O O . GLY A 1 296 ? -14.768 3.460 18.779 1.00 29.91 296 GLY A O 1
ATOM 2403 N N . SER A 1 297 ? -12.651 3.165 19.449 1.00 34.81 297 SER A N 1
ATOM 2404 C CA . SER A 1 297 ? -12.189 2.627 18.159 1.00 34.81 297 SER A CA 1
ATOM 2405 C C . SER A 1 297 ? -11.932 1.129 18.306 1.00 34.81 297 SER A C 1
ATOM 2407 O O . SER A 1 297 ? -10.878 0.723 18.782 1.00 34.81 297 SER A O 1
ATOM 2409 N N . ASP A 1 298 ? -12.896 0.294 17.919 1.00 38.81 298 ASP A N 1
ATOM 2410 C CA . ASP A 1 298 ? -12.743 -1.166 17.981 1.00 38.81 298 ASP A CA 1
ATOM 2411 C C . ASP A 1 298 ? -11.784 -1.733 16.908 1.00 38.81 298 ASP A C 1
ATOM 2413 O O . ASP A 1 298 ? -11.698 -2.943 16.723 1.00 38.81 298 ASP A O 1
ATOM 2417 N N . THR A 1 299 ? -11.050 -0.884 16.184 1.00 44.22 299 THR A N 1
ATOM 2418 C CA . THR A 1 299 ? -10.030 -1.323 15.230 1.00 44.22 299 THR A CA 1
ATOM 2419 C C . THR A 1 299 ? -8.744 -1.644 15.983 1.00 44.22 299 THR A C 1
ATOM 2421 O O . THR A 1 299 ? -8.098 -0.755 16.531 1.00 44.22 299 THR A O 1
ATOM 2424 N N . GLU A 1 300 ? -8.374 -2.922 16.029 1.00 45.66 300 GLU A N 1
ATOM 2425 C CA . GLU A 1 300 ? -7.151 -3.375 16.685 1.00 45.66 300 GLU A CA 1
ATOM 2426 C C . GLU A 1 300 ? -6.075 -3.608 15.617 1.00 45.66 300 GLU A C 1
ATOM 2428 O O . GLU A 1 300 ? -6.146 -4.539 14.811 1.00 45.66 300 GLU A O 1
ATOM 2433 N N . PHE A 1 301 ? -5.069 -2.733 15.592 1.00 50.97 301 PHE A N 1
ATOM 2434 C CA . PHE A 1 301 ? -3.867 -2.916 14.783 1.00 50.97 301 PHE A CA 1
ATOM 2435 C C . PHE A 1 301 ? -2.785 -3.543 15.663 1.00 50.97 301 PHE A C 1
ATOM 2437 O O . PHE A 1 301 ? -2.113 -2.853 16.427 1.00 50.97 301 PHE A O 1
ATOM 2444 N N . THR A 1 302 ? -2.629 -4.862 15.589 1.00 39.25 302 THR A N 1
ATOM 2445 C CA . THR A 1 302 ? -1.626 -5.587 16.378 1.00 39.25 302 THR A CA 1
ATOM 2446 C C . THR A 1 302 ? -0.350 -5.785 15.567 1.00 39.25 302 THR A C 1
ATOM 2448 O O . THR A 1 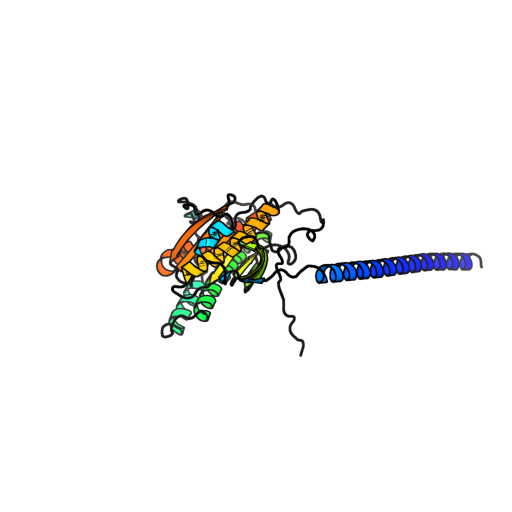302 ? -0.360 -6.480 14.553 1.00 39.25 302 THR A O 1
ATOM 2451 N N . ALA A 1 303 ? 0.759 -5.212 16.036 1.00 33.75 303 ALA A N 1
ATOM 2452 C CA . ALA A 1 303 ? 2.099 -5.664 15.680 1.00 33.75 303 ALA A CA 1
ATOM 2453 C C . ALA A 1 303 ? 2.521 -6.704 16.725 1.00 33.75 303 ALA A C 1
ATOM 2455 O O . ALA A 1 303 ? 3.019 -6.351 17.794 1.00 33.75 303 ALA A O 1
ATOM 2456 N N . GLU A 1 304 ? 2.268 -7.983 16.459 1.00 27.19 304 GLU A N 1
ATOM 2457 C CA . GLU A 1 304 ? 2.895 -9.048 17.241 1.00 27.19 304 GLU A CA 1
ATOM 2458 C C . GLU A 1 304 ? 4.363 -9.131 16.805 1.00 27.19 304 GLU A C 1
ATOM 2460 O O . GLU A 1 304 ? 4.730 -9.851 15.885 1.00 27.19 304 GLU A O 1
ATOM 2465 N N . LEU A 1 305 ? 5.213 -8.318 17.435 1.00 28.27 305 LEU A N 1
ATOM 2466 C CA . LEU A 1 305 ? 6.651 -8.562 17.454 1.00 28.27 305 LEU A CA 1
ATOM 2467 C C . LEU A 1 305 ? 6.861 -9.808 18.314 1.00 28.27 305 LEU A C 1
ATOM 2469 O O . LEU A 1 305 ? 6.888 -9.712 19.544 1.00 28.27 305 LEU A O 1
ATOM 2473 N N . GLU A 1 306 ? 6.981 -10.976 17.680 1.00 27.38 306 GLU A N 1
ATOM 2474 C CA . GLU A 1 306 ? 7.546 -12.140 18.354 1.00 27.38 306 GLU A CA 1
ATOM 2475 C C . GLU A 1 306 ? 8.914 -11.729 18.906 1.00 27.38 306 GLU A C 1
ATOM 2477 O O . GLU A 1 306 ? 9.853 -11.423 18.167 1.00 27.38 306 GLU A O 1
ATOM 2482 N N . GLN A 1 307 ? 9.019 -11.648 20.234 1.00 27.98 307 GLN A N 1
ATOM 2483 C CA . GLN A 1 307 ? 10.315 -11.478 20.870 1.00 27.98 307 GLN A CA 1
ATOM 2484 C C . GLN A 1 307 ? 11.172 -12.688 20.490 1.00 27.98 307 GLN A C 1
ATOM 2486 O O . GLN A 1 307 ? 10.681 -13.818 20.593 1.00 27.98 307 GLN A O 1
ATOM 2491 N N . PRO A 1 308 ? 12.440 -12.492 20.087 1.00 27.69 308 PRO A N 1
ATOM 2492 C CA . PRO A 1 308 ? 13.318 -13.615 19.826 1.00 27.69 308 PRO A CA 1
ATOM 2493 C C . PRO A 1 308 ? 13.386 -14.445 21.103 1.00 27.69 308 PRO A C 1
ATOM 2495 O O . PRO A 1 308 ? 13.758 -13.941 22.169 1.00 27.69 308 PRO A O 1
ATOM 2498 N N . ARG A 1 309 ? 12.977 -15.714 20.996 1.00 30.05 309 ARG A N 1
ATOM 2499 C CA . ARG A 1 309 ? 13.182 -16.697 22.054 1.00 30.05 309 ARG A CA 1
ATOM 2500 C C . ARG A 1 309 ? 14.678 -16.697 22.338 1.00 30.05 309 ARG A C 1
ATOM 2502 O O . ARG A 1 309 ? 15.465 -17.113 21.492 1.00 30.05 309 ARG A O 1
ATOM 2509 N N . ARG A 1 310 ? 15.064 -16.159 23.495 1.00 31.55 310 ARG A N 1
ATOM 2510 C CA . ARG A 1 310 ? 16.419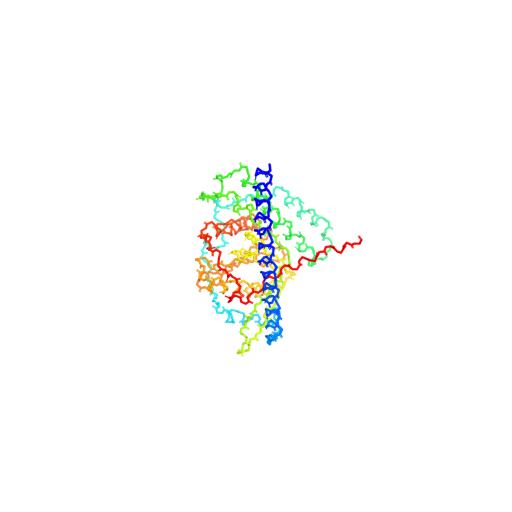 -16.313 24.017 1.00 31.55 310 ARG A CA 1
ATOM 2511 C C . ARG A 1 310 ? 16.603 -17.804 24.280 1.00 31.55 310 ARG A C 1
ATOM 2513 O O . ARG A 1 310 ? 16.014 -18.325 25.226 1.00 31.55 310 ARG A O 1
ATOM 2520 N N . GLY A 1 311 ? 17.300 -18.469 23.363 1.00 38.47 311 GLY A N 1
ATOM 2521 C CA . GLY A 1 311 ? 18.020 -19.703 23.658 1.00 38.47 311 GLY A CA 1
ATOM 2522 C C . GLY A 1 311 ? 19.221 -19.407 24.538 1.00 38.47 311 GLY A C 1
ATOM 2523 O O . GLY A 1 311 ? 19.698 -18.247 24.503 1.00 38.47 311 GLY A O 1
#

Nearest PDB structures (foldseek):
  7nsh-assembly1_Ba  TM=5.696E-01  e=1.190E-05  Sus scrofa
  7l20-assembly1_5  TM=4.541E-01  e=3.432E-05  Homo sapiens
  8dml-assembly2_C  TM=4.566E-01  e=8.862E-02  Vibrio parahaemolyticus
  2eb0-assembly1_A  TM=4.425E-01  e=2.161E-01  Methanocaldococcus jannaschii DSM 2661
  6izw-assembly1_B  TM=3.182E-01  e=5.473E+00  Myxococcus xanthus DK 1622

pLDDT: mean 77.81, std 18.85, range [27.19, 97.19]